Protein AF-0000000082578660 (afdb_homodimer)

Radius of gyration: 18.46 Å; Cα contacts (8 Å, |Δi|>4): 741; chains: 2; bounding box: 49×50×40 Å

pLDDT: mean 90.06, std 9.11, range [45.88, 98.0]

Secondary structure (DSSP, 8-state):
-EEEEEEEESSHHHHHHHHHHHHT-EEEE-TTSSTT-EEEE--STT--EEEEEETTEEEEPPSSS---EEEE----S--S-EEEEE-SS-HHHHHHHHHHHT--EEEEEETTTEEEEEEEETTTEEEEEE-HHHHHHHHHH--HHHHHHHHHHTT-----/-EEEEEEEESSHHHHHHHHHHHHT-EEEE-TTSSTT-EEEE--STT--EEEEEETTEEEEPPSTT---EEEE----S--S-EEEEE-SS-HHHHHHHHHHHT--EEEEEETTTEEEEEEEETTTEEEEEE-HHHHHHHHHH--HHHHHHHHHHTT-----

Solvent-accessible surface area (backbone atoms only — not comparable to full-atom values): 16232 Å² total; per-residue (Å²): 95,71,36,34,40,33,40,56,28,90,50,13,56,61,54,16,40,52,55,5,58,51,47,70,36,44,54,42,84,37,60,86,46,35,82,70,15,12,26,15,32,42,75,50,88,67,38,31,35,40,38,22,29,41,57,26,29,20,48,40,86,40,75,83,93,44,73,59,36,46,42,79,54,76,51,62,80,47,39,44,47,36,39,32,29,51,28,87,48,54,70,67,56,50,52,49,50,29,58,73,70,70,23,55,65,44,76,44,58,54,93,78,51,26,47,30,34,46,31,22,52,91,67,34,44,45,35,32,40,18,30,60,70,22,43,53,30,38,50,71,42,57,36,70,68,50,49,51,50,51,30,46,75,70,72,57,48,74,82,129,95,72,36,33,41,34,40,56,28,88,51,13,56,62,53,17,40,53,54,6,58,51,47,71,37,44,55,44,83,36,59,87,45,36,82,70,15,12,26,14,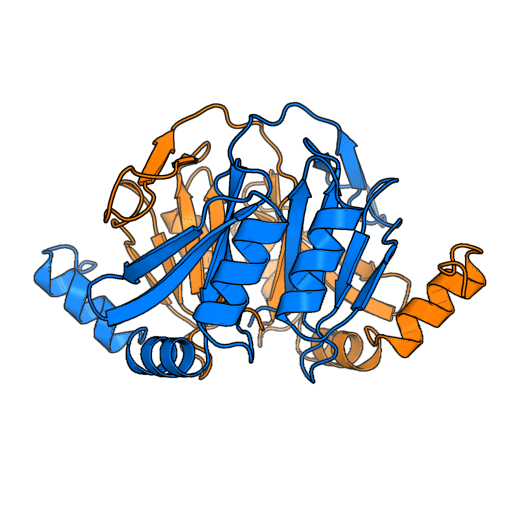32,42,75,50,89,69,36,31,34,40,37,23,28,40,57,24,29,21,46,39,87,43,74,81,93,45,72,59,35,46,43,80,55,79,53,55,78,47,38,44,46,36,39,32,30,53,28,86,47,54,70,67,56,52,52,49,51,28,59,75,70,70,24,56,67,45,76,45,57,53,91,78,52,26,45,32,34,47,31,22,52,90,69,34,44,45,36,32,42,19,30,60,71,24,44,53,30,38,51,72,42,57,36,68,68,51,49,50,51,51,30,46,74,70,73,58,49,74,82,129

Structure (mmCIF, N/CA/C/O backbone):
data_AF-0000000082578660-model_v1
#
loop_
_entity.id
_entity.type
_entity.pdbx_description
1 polymer 'VOC domain-containing protein'
#
loop_
_atom_site.group_PDB
_atom_site.id
_atom_site.type_symbol
_atom_site.label_atom_id
_atom_site.label_alt_id
_atom_site.label_comp_id
_atom_site.label_asym_id
_atom_site.label_entity_id
_atom_site.label_seq_id
_atom_site.pdbx_PDB_ins_code
_atom_site.Cartn_x
_atom_site.Cartn_y
_atom_site.Cartn_z
_atom_site.occupancy
_atom_site.B_iso_or_equiv
_atom_site.auth_seq_id
_atom_site.auth_comp_id
_atom_site.auth_asym_id
_atom_site.auth_atom_id
_atom_site.pdbx_PDB_model_num
ATOM 1 N N . MET A 1 1 ? -2.594 -4.676 9.555 1 94.25 1 MET A N 1
ATOM 2 C CA . MET A 1 1 ? -3.816 -4.551 8.773 1 94.25 1 MET A CA 1
ATOM 3 C C . MET A 1 1 ? -3.5 -4.48 7.281 1 94.25 1 MET A C 1
ATOM 5 O O . MET A 1 1 ? -4.402 -4.527 6.445 1 94.25 1 MET A O 1
ATOM 9 N N . LEU A 1 2 ? -2.254 -4.426 6.934 1 95.19 2 LEU A N 1
ATOM 10 C CA . LEU A 1 2 ? -1.793 -4.492 5.551 1 95.19 2 LEU A CA 1
ATOM 11 C C . LEU A 1 2 ? -0.964 -5.75 5.316 1 95.19 2 LEU A C 1
ATOM 13 O O . LEU A 1 2 ? -0.086 -6.082 6.117 1 95.19 2 LEU A O 1
ATOM 17 N N . PHE A 1 3 ? -1.229 -6.469 4.266 1 94.69 3 PHE A N 1
ATOM 18 C CA . PHE A 1 3 ? -0.447 -7.645 3.902 1 94.69 3 PHE A CA 1
ATOM 19 C C . PHE A 1 3 ? 0.451 -7.352 2.707 1 94.69 3 PHE A C 1
ATOM 21 O O . PHE A 1 3 ? 1.648 -7.645 2.738 1 94.69 3 PHE A O 1
ATOM 28 N N . HIS A 1 4 ? -0.122 -6.906 1.697 1 95.06 4 HIS A N 1
ATOM 29 C CA . HIS A 1 4 ? 0.708 -6.582 0.542 1 95.06 4 HIS A CA 1
ATOM 30 C C . HIS A 1 4 ? 0.124 -5.414 -0.248 1 95.06 4 HIS A C 1
ATOM 32 O O . HIS A 1 4 ? -1.008 -4.996 0.001 1 95.06 4 HIS A O 1
ATOM 38 N N . VAL A 1 5 ? 0.955 -4.848 -1.095 1 96.56 5 VAL A N 1
ATOM 39 C CA . VAL A 1 5 ? 0.614 -3.738 -1.981 1 96.56 5 VAL A CA 1
ATOM 40 C C . VAL A 1 5 ? 1.249 -3.959 -3.352 1 96.56 5 VAL A C 1
ATOM 42 O O . VAL A 1 5 ? 2.225 -4.703 -3.479 1 96.56 5 VAL A O 1
ATOM 45 N N . SER A 1 6 ? 0.606 -3.369 -4.348 1 94 6 SER A N 1
ATOM 46 C CA . SER A 1 6 ? 1.236 -3.406 -5.664 1 94 6 SER A CA 1
ATOM 47 C C . SER A 1 6 ? 1.552 -2 -6.164 1 94 6 SER A C 1
ATOM 49 O O . SER A 1 6 ? 0.856 -1.043 -5.82 1 94 6 SER A O 1
ATOM 51 N N . ILE A 1 7 ? 2.562 -1.869 -6.965 1 92.94 7 ILE A N 1
ATOM 52 C CA . ILE A 1 7 ? 2.971 -0.663 -7.68 1 92.94 7 ILE A CA 1
ATOM 53 C C . ILE A 1 7 ? 3.4 -1.023 -9.102 1 92.94 7 ILE A C 1
ATOM 55 O O . ILE A 1 7 ? 3.473 -2.203 -9.453 1 92.94 7 ILE A O 1
ATOM 59 N N . ASP A 1 8 ? 3.604 0.027 -9.922 1 91.56 8 ASP A N 1
ATOM 60 C CA . ASP A 1 8 ? 4.203 -0.209 -11.227 1 91.56 8 ASP A CA 1
ATOM 61 C C . ASP A 1 8 ? 5.574 0.452 -11.336 1 91.56 8 ASP A C 1
ATOM 63 O O . ASP A 1 8 ? 5.922 1.309 -10.516 1 91.56 8 ASP A O 1
ATOM 67 N N . ALA A 1 9 ? 6.355 0.006 -12.281 1 91.94 9 ALA A N 1
ATOM 68 C CA . ALA A 1 9 ? 7.715 0.493 -12.477 1 91.94 9 ALA A CA 1
ATOM 69 C C . ALA A 1 9 ? 8.164 0.294 -13.922 1 91.94 9 ALA A C 1
ATOM 71 O O . ALA A 1 9 ? 7.59 -0.521 -14.648 1 91.94 9 ALA A O 1
ATOM 72 N N . ASP A 1 10 ? 9.211 1.042 -14.336 1 91.81 10 ASP A N 1
ATOM 73 C CA . ASP A 1 10 ? 9.828 0.851 -15.641 1 91.81 10 ASP A CA 1
ATOM 74 C C . ASP A 1 10 ? 10.578 -0.476 -15.703 1 91.81 10 ASP A C 1
ATOM 76 O O . ASP A 1 10 ? 10.531 -1.177 -16.719 1 91.81 10 ASP A O 1
ATOM 80 N N . ASP A 1 11 ? 11.273 -0.865 -14.672 1 94.44 11 ASP A N 1
ATOM 81 C CA . ASP A 1 11 ? 11.992 -2.129 -14.539 1 94.44 11 ASP A CA 1
ATOM 82 C C . ASP A 1 11 ? 11.523 -2.9 -13.305 1 94.44 11 ASP A C 1
ATOM 84 O O . ASP A 1 11 ? 12.18 -2.863 -12.258 1 94.44 11 ASP A O 1
ATOM 88 N N . PRO A 1 12 ? 10.445 -3.662 -13.43 1 95 12 PRO A N 1
ATOM 89 C CA . PRO A 1 12 ? 9.836 -4.344 -12.281 1 95 12 PRO A CA 1
ATOM 90 C C . PRO A 1 12 ? 10.828 -5.246 -11.547 1 95 12 PRO A C 1
ATOM 92 O O . PRO A 1 12 ? 10.828 -5.285 -10.312 1 95 12 PRO A O 1
ATOM 95 N N . ARG A 1 13 ? 11.609 -5.961 -12.281 1 94.44 13 ARG A N 1
ATOM 96 C CA . ARG A 1 13 ? 12.586 -6.836 -11.641 1 94.44 13 ARG A CA 1
ATOM 97 C C . ARG A 1 13 ? 13.531 -6.039 -10.742 1 94.44 13 ARG A C 1
ATOM 99 O O . ARG A 1 13 ? 13.703 -6.363 -9.57 1 94.44 13 ARG A O 1
ATOM 106 N N . HIS A 1 14 ? 14.148 -5.047 -11.297 1 96.25 14 HIS A N 1
ATOM 107 C CA . HIS A 1 14 ? 15.125 -4.242 -10.57 1 96.25 14 HIS A CA 1
ATOM 108 C C . HIS A 1 14 ? 14.5 -3.6 -9.336 1 96.25 14 HIS A C 1
ATOM 110 O O . HIS A 1 14 ? 15.078 -3.625 -8.25 1 96.25 14 HIS A O 1
ATOM 116 N N . VAL A 1 15 ? 13.383 -3.027 -9.477 1 95.94 15 VAL A N 1
ATOM 117 C CA . VAL A 1 15 ? 12.695 -2.367 -8.375 1 95.94 15 VAL A CA 1
ATOM 118 C C . VAL A 1 15 ? 12.367 -3.389 -7.285 1 95.94 15 VAL A C 1
ATOM 120 O O . VAL A 1 15 ? 12.594 -3.133 -6.102 1 95.94 15 VAL A O 1
ATOM 123 N N . ALA A 1 16 ? 11.812 -4.57 -7.648 1 95.62 16 ALA A N 1
ATOM 124 C CA . ALA A 1 16 ? 11.531 -5.613 -6.668 1 95.62 16 ALA A CA 1
ATOM 125 C C . ALA A 1 16 ? 12.797 -6.031 -5.93 1 95.62 16 ALA A C 1
ATOM 127 O O . ALA A 1 16 ? 12.773 -6.266 -4.719 1 95.62 16 ALA A O 1
ATOM 128 N N . GLU A 1 17 ? 13.906 -6.164 -6.59 1 95.06 17 GLU A N 1
ATOM 129 C CA . GLU A 1 17 ? 15.18 -6.551 -5.984 1 95.06 17 GLU A CA 1
ATOM 130 C C . GLU A 1 17 ? 15.641 -5.512 -4.969 1 95.06 17 GLU A C 1
ATOM 132 O O . GLU A 1 17 ? 16.156 -5.863 -3.904 1 95.06 17 GLU A O 1
ATOM 137 N N . VAL A 1 18 ? 15.547 -4.242 -5.285 1 96 18 VAL A N 1
ATOM 138 C CA . VAL A 1 18 ? 15.961 -3.18 -4.371 1 96 18 VAL A CA 1
ATOM 139 C C . VAL A 1 18 ? 15.078 -3.205 -3.121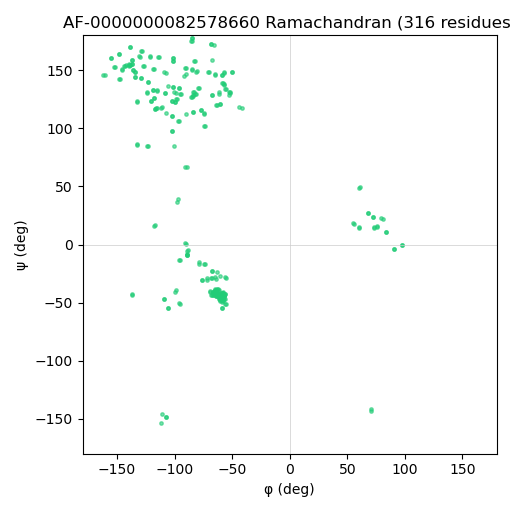 1 96 18 VAL A C 1
ATOM 141 O O . VAL A 1 18 ? 15.578 -3.088 -2 1 96 18 VAL A O 1
ATOM 144 N N . ILE A 1 19 ? 13.766 -3.354 -3.266 1 96.31 19 ILE A N 1
ATOM 145 C CA . ILE A 1 19 ? 12.859 -3.438 -2.121 1 96.31 19 ILE A CA 1
ATOM 146 C C . ILE A 1 19 ? 13.227 -4.652 -1.27 1 96.31 19 ILE A C 1
ATOM 148 O O . ILE A 1 19 ? 13.281 -4.562 -0.041 1 96.31 19 ILE A O 1
ATOM 152 N N . ALA A 1 20 ? 13.469 -5.773 -1.903 1 95.06 20 ALA A N 1
ATOM 153 C CA . ALA A 1 20 ? 13.891 -6.977 -1.185 1 95.06 20 ALA A CA 1
ATOM 154 C C . ALA A 1 20 ? 15.18 -6.73 -0.41 1 95.06 20 ALA A C 1
ATOM 156 O O . ALA A 1 20 ? 15.328 -7.191 0.724 1 95.06 20 ALA A O 1
ATOM 157 N N . GLU A 1 21 ? 16.078 -6.066 -1.02 1 94.94 21 GLU A N 1
ATOM 158 C CA . GLU A 1 21 ? 17.328 -5.73 -0.346 1 94.94 21 GLU A CA 1
ATOM 159 C C . GLU A 1 21 ? 17.078 -4.871 0.889 1 94.94 21 GLU A C 1
ATOM 161 O O . GLU A 1 21 ? 17.688 -5.082 1.937 1 94.94 21 GLU A O 1
ATOM 166 N N . LEU A 1 22 ? 16.25 -3.865 0.777 1 95.12 22 LEU A N 1
ATOM 167 C CA . LEU A 1 22 ? 15.898 -3.029 1.92 1 95.12 22 LEU A CA 1
ATOM 168 C C . LEU A 1 22 ? 15.336 -3.873 3.059 1 95.12 22 LEU A C 1
ATOM 170 O O . LEU A 1 22 ? 15.531 -3.547 4.234 1 95.12 22 LEU A O 1
ATOM 174 N N . TRP A 1 23 ? 14.711 -5.016 2.719 1 94.81 23 TRP A N 1
ATOM 175 C CA . TRP A 1 23 ? 14.023 -5.844 3.709 1 94.81 23 TRP A CA 1
ATOM 176 C C . TRP A 1 23 ? 14.93 -6.977 4.184 1 94.81 23 TRP A C 1
ATOM 178 O O . TRP A 1 23 ? 14.664 -7.598 5.219 1 94.81 23 TRP A O 1
ATOM 188 N N . GLY A 1 24 ? 16.031 -7.188 3.463 1 93.31 24 GLY A N 1
ATOM 189 C CA . GLY A 1 24 ? 16.75 -8.43 3.678 1 93.31 24 GLY A CA 1
ATOM 190 C C . GLY A 1 24 ? 15.992 -9.656 3.211 1 93.31 24 GLY A C 1
ATOM 191 O O . GLY A 1 24 ? 16.125 -10.734 3.793 1 93.31 24 GLY A O 1
ATOM 192 N N . GLY A 1 25 ? 15.109 -9.508 2.221 1 96.12 25 GLY A N 1
ATOM 193 C CA . GLY A 1 25 ? 14.266 -10.57 1.692 1 96.12 25 GLY A CA 1
ATOM 194 C C . GLY A 1 25 ? 14.688 -11.039 0.315 1 96.12 25 GLY A C 1
ATOM 195 O O . GLY A 1 25 ? 15.883 -11.117 0.023 1 96.12 25 GLY A O 1
ATOM 196 N N . VAL A 1 26 ? 13.641 -11.477 -0.482 1 95.25 26 VAL A N 1
ATOM 197 C CA . VAL A 1 26 ? 13.945 -12.016 -1.803 1 95.25 26 VAL A CA 1
ATOM 198 C C . VAL A 1 26 ? 12.992 -11.422 -2.838 1 95.25 26 VAL A C 1
ATOM 200 O O . VAL A 1 26 ? 11.875 -11.031 -2.504 1 95.25 26 VAL A O 1
ATOM 203 N N . ALA A 1 27 ? 13.523 -11.289 -4.023 1 96 27 ALA A N 1
ATOM 204 C CA . ALA A 1 27 ? 12.719 -10.914 -5.18 1 96 27 ALA A CA 1
ATOM 205 C C . ALA A 1 27 ? 12.547 -12.094 -6.133 1 96 27 ALA A C 1
ATOM 207 O O . ALA A 1 27 ? 13.523 -12.758 -6.488 1 96 27 ALA A O 1
ATOM 208 N N . LEU A 1 28 ? 11.211 -12.359 -6.535 1 94.62 28 LEU A N 1
ATOM 209 C CA . LEU A 1 28 ? 10.891 -13.492 -7.402 1 94.62 28 LEU A CA 1
ATOM 210 C C . LEU A 1 28 ? 9.883 -13.086 -8.477 1 94.62 28 LEU A C 1
ATOM 212 O O . LEU A 1 28 ? 9.102 -12.156 -8.273 1 94.62 28 LEU A O 1
ATOM 216 N N . PRO A 1 29 ? 9.898 -13.836 -9.609 1 93.81 29 PRO A N 1
ATOM 217 C CA . PRO A 1 29 ? 8.883 -13.547 -10.625 1 93.81 29 PRO A CA 1
ATOM 218 C C . PRO A 1 29 ? 7.457 -13.703 -10.109 1 93.81 29 PRO A C 1
ATOM 220 O O . PRO A 1 29 ? 7.195 -14.555 -9.258 1 93.81 29 PRO A O 1
ATOM 223 N N . PHE A 1 30 ? 6.586 -12.867 -10.625 1 94 30 PHE A N 1
ATOM 224 C CA . PHE A 1 30 ? 5.172 -12.883 -10.273 1 94 30 PHE A CA 1
ATOM 225 C C . PHE A 1 30 ? 4.305 -12.82 -11.523 1 94 30 PHE A C 1
ATOM 227 O O . PHE A 1 30 ? 3.711 -11.781 -11.828 1 94 30 PHE A O 1
ATOM 234 N N . PRO A 1 31 ? 3.986 -13.852 -12.164 1 87.25 31 PRO A N 1
ATOM 235 C CA . PRO A 1 31 ? 3.361 -13.836 -13.492 1 87.25 31 PRO A CA 1
ATOM 236 C C . PRO A 1 31 ? 1.837 -13.781 -13.422 1 87.25 31 PRO A C 1
ATOM 238 O O . PRO A 1 31 ? 1.181 -13.523 -14.438 1 87.25 31 PRO A O 1
ATOM 241 N N . PRO A 1 32 ? 1.122 -13.93 -12.281 1 83.88 32 PRO A N 1
ATOM 242 C CA . PRO A 1 32 ? -0.326 -14.148 -12.273 1 83.88 32 PRO A CA 1
ATOM 243 C C . PRO A 1 32 ? -1.107 -12.961 -12.828 1 83.88 32 PRO A C 1
ATOM 245 O O . PRO A 1 32 ? -2.207 -13.133 -13.359 1 83.88 32 PRO A O 1
ATOM 248 N N . VAL A 1 33 ? -0.618 -11.781 -12.734 1 86.19 33 VAL A N 1
ATOM 249 C CA . VAL A 1 33 ? -1.409 -10.594 -13.062 1 86.19 33 VAL A CA 1
ATOM 250 C C . VAL A 1 33 ? -1.124 -10.156 -14.492 1 86.19 33 VAL A C 1
ATOM 252 O O . VAL A 1 33 ? -2.049 -9.977 -15.289 1 86.19 33 VAL A O 1
ATOM 255 N N . ILE A 1 34 ? 0.107 -10.031 -14.844 1 88.06 34 ILE A N 1
ATOM 256 C CA . ILE A 1 34 ? 0.569 -9.633 -16.172 1 88.06 34 ILE A CA 1
ATOM 257 C C . ILE A 1 34 ? 2.035 -10.023 -16.344 1 88.06 34 ILE A C 1
ATOM 259 O O . ILE A 1 34 ? 2.816 -9.961 -15.391 1 88.06 34 ILE A O 1
ATOM 263 N N . ALA A 1 35 ? 2.383 -10.383 -17.547 1 87.19 35 ALA A N 1
ATOM 264 C CA . ALA A 1 35 ? 3.752 -10.789 -17.844 1 87.19 35 ALA A CA 1
ATOM 265 C C . ALA A 1 35 ? 4.742 -9.688 -17.484 1 87.19 35 ALA A C 1
ATOM 267 O O . ALA A 1 35 ? 4.484 -8.5 -17.734 1 87.19 35 ALA A O 1
ATOM 268 N N . GLY A 1 36 ? 5.902 -10.102 -16.859 1 91.44 36 GLY A N 1
ATOM 269 C CA . GLY A 1 36 ? 6.953 -9.148 -16.547 1 91.44 36 GLY A CA 1
ATOM 270 C C . GLY A 1 36 ? 6.895 -8.656 -15.109 1 91.44 36 GLY A C 1
ATOM 271 O O . GLY A 1 36 ? 7.781 -7.93 -14.664 1 91.44 36 GLY A O 1
ATOM 272 N N . SER A 1 37 ? 5.93 -9.133 -14.375 1 93.12 37 SER A N 1
ATOM 273 C CA . SER A 1 37 ? 5.77 -8.695 -12.992 1 93.12 37 SER A CA 1
ATOM 274 C C . SER A 1 37 ? 6.719 -9.445 -12.062 1 93.12 37 SER A C 1
ATOM 276 O O . SER A 1 37 ? 7.059 -10.602 -12.32 1 93.12 37 SER A O 1
ATOM 278 N N . TRP A 1 38 ? 7.133 -8.773 -11.031 1 94.12 38 TRP A N 1
ATOM 279 C CA . TRP A 1 38 ? 7.961 -9.336 -9.969 1 94.12 38 TRP A CA 1
ATOM 280 C C . TRP A 1 38 ? 7.371 -9.031 -8.594 1 94.12 38 TRP A C 1
ATOM 282 O O . TRP A 1 38 ? 6.5 -8.172 -8.469 1 94.12 38 TRP A O 1
ATOM 292 N N . MET A 1 39 ? 7.828 -9.812 -7.625 1 95.06 39 MET A N 1
ATOM 293 C CA . MET A 1 39 ? 7.359 -9.648 -6.254 1 95.06 39 MET A CA 1
ATOM 294 C C . MET A 1 39 ? 8.531 -9.633 -5.277 1 95.06 39 MET A C 1
ATOM 296 O O . MET A 1 39 ? 9.422 -10.484 -5.352 1 95.06 39 MET A O 1
ATOM 300 N N . ALA A 1 40 ? 8.648 -8.531 -4.477 1 96.56 40 ALA A N 1
ATOM 301 C CA . ALA A 1 40 ? 9.516 -8.531 -3.305 1 96.56 40 ALA A CA 1
ATOM 302 C C . ALA A 1 40 ? 8.828 -9.188 -2.111 1 96.56 40 ALA A C 1
ATOM 304 O O . ALA A 1 40 ? 7.699 -8.844 -1.77 1 96.56 40 ALA A O 1
ATOM 305 N N . MET A 1 41 ? 9.5 -10.148 -1.458 1 95.56 41 MET A N 1
ATOM 306 C CA . MET A 1 41 ? 9 -10.836 -0.267 1 95.56 41 MET A CA 1
ATOM 307 C C . MET A 1 41 ? 9.922 -10.578 0.926 1 95.56 41 MET A C 1
ATOM 309 O O . MET A 1 41 ? 11.117 -10.875 0.872 1 95.56 41 MET A O 1
ATOM 313 N N . ALA A 1 42 ? 9.336 -10.117 1.972 1 94.81 42 ALA A N 1
ATOM 314 C CA . ALA A 1 42 ? 10.125 -9.773 3.152 1 94.81 42 ALA A CA 1
ATOM 315 C C . ALA A 1 42 ? 10.555 -11.031 3.906 1 94.81 42 ALA A C 1
ATOM 317 O O . ALA A 1 42 ? 11.578 -11.023 4.594 1 94.81 42 ALA A O 1
ATOM 318 N N . GLY A 1 43 ? 9.734 -12.117 3.842 1 92.25 43 GLY A N 1
ATOM 319 C CA . GLY A 1 43 ? 10 -13.328 4.602 1 92.25 43 GLY A CA 1
ATOM 320 C C . GLY A 1 43 ? 9.672 -13.195 6.078 1 92.25 43 GLY A C 1
ATOM 321 O O . GLY A 1 43 ? 10.164 -13.961 6.902 1 92.25 43 GLY A O 1
ATOM 322 N N . ASP A 1 44 ? 8.93 -12.195 6.48 1 93.38 44 ASP A N 1
ATOM 323 C CA . ASP A 1 44 ? 8.555 -11.984 7.875 1 93.38 44 ASP A CA 1
ATOM 324 C C . ASP A 1 44 ? 7.316 -12.797 8.234 1 93.38 44 ASP A C 1
ATOM 326 O O . ASP A 1 44 ? 6.762 -13.5 7.391 1 93.38 44 ASP A O 1
ATOM 330 N N . ASP A 1 45 ? 6.891 -12.742 9.453 1 91.69 45 ASP A N 1
ATOM 331 C CA . ASP A 1 45 ? 5.777 -13.547 9.953 1 91.69 45 ASP A CA 1
ATOM 332 C C . ASP A 1 45 ? 4.461 -13.117 9.312 1 91.69 45 ASP A C 1
ATOM 334 O O . ASP A 1 45 ? 3.527 -13.914 9.203 1 91.69 45 ASP A O 1
ATOM 338 N N . ARG A 1 46 ? 4.402 -11.922 8.836 1 91.62 46 ARG A N 1
ATOM 339 C CA . ARG A 1 46 ? 3.174 -11.398 8.25 1 91.62 46 ARG A CA 1
ATOM 340 C C . ARG A 1 46 ? 3.107 -11.703 6.754 1 91.62 46 ARG A C 1
ATOM 342 O O . ARG A 1 46 ? 2.082 -11.469 6.113 1 91.62 46 ARG A O 1
ATOM 349 N N . ARG A 1 47 ? 4.125 -12.172 6.219 1 95.44 47 ARG A N 1
ATOM 350 C CA . ARG A 1 47 ? 4.23 -12.453 4.789 1 95.44 47 ARG A CA 1
ATOM 351 C C . ARG A 1 47 ? 4.039 -11.18 3.969 1 95.44 47 ARG A C 1
ATOM 353 O O . ARG A 1 47 ? 3.266 -11.172 3.008 1 95.44 47 ARG A O 1
ATOM 360 N N . THR A 1 48 ? 4.762 -10.133 4.359 1 95.88 48 THR A N 1
ATOM 361 C CA . THR A 1 48 ? 4.684 -8.859 3.662 1 95.88 48 THR A CA 1
ATOM 362 C C . THR A 1 48 ? 5.277 -8.969 2.262 1 95.88 48 THR A C 1
ATOM 364 O O . THR A 1 48 ? 6.379 -9.5 2.09 1 95.88 48 THR A O 1
ATOM 367 N N . THR A 1 49 ? 4.484 -8.508 1.236 1 96.06 49 THR A N 1
ATOM 368 C CA . THR A 1 49 ? 4.992 -8.508 -0.131 1 96.06 49 THR A CA 1
ATOM 369 C C . THR A 1 49 ? 4.641 -7.199 -0.836 1 96.06 49 THR A C 1
ATOM 371 O O . THR A 1 49 ? 3.719 -6.496 -0.426 1 96.06 49 THR A O 1
ATOM 374 N N . VAL A 1 50 ? 5.488 -6.816 -1.755 1 96.31 50 VAL A N 1
ATOM 375 C CA . VAL A 1 50 ? 5.184 -5.785 -2.742 1 96.31 50 VAL A CA 1
ATOM 376 C C . VAL A 1 50 ? 5.219 -6.391 -4.145 1 96.31 50 VAL A C 1
ATOM 378 O O . VAL A 1 50 ? 6.238 -6.938 -4.566 1 96.31 50 VAL A O 1
ATOM 381 N N . GLU A 1 51 ? 4.062 -6.367 -4.785 1 94.44 51 GLU A N 1
ATOM 382 C CA . GLU A 1 51 ? 3.996 -6.75 -6.191 1 94.44 51 GLU A CA 1
ATOM 383 C C . GLU A 1 51 ? 4.348 -5.578 -7.102 1 94.44 51 GLU A C 1
ATOM 385 O O . GLU A 1 51 ? 3.803 -4.484 -6.949 1 94.44 51 GLU A O 1
ATOM 390 N N . VAL A 1 52 ? 5.273 -5.781 -8.023 1 94.56 52 VAL A N 1
ATOM 391 C CA . VAL A 1 52 ? 5.715 -4.727 -8.938 1 94.56 52 VAL A CA 1
ATOM 392 C C . VAL A 1 52 ? 5.355 -5.105 -10.375 1 94.56 52 VAL A C 1
ATOM 394 O O . VAL A 1 52 ? 5.871 -6.09 -10.906 1 94.56 52 VAL A O 1
ATOM 397 N N . TYR A 1 53 ? 4.516 -4.277 -10.969 1 92.69 53 TYR A N 1
ATOM 398 C CA . TYR A 1 53 ? 4.039 -4.508 -12.328 1 92.69 53 TYR A CA 1
ATOM 399 C C . TYR A 1 53 ? 4.781 -3.621 -13.32 1 92.69 53 TYR A C 1
ATOM 401 O O . TYR A 1 53 ? 5.391 -2.619 -12.938 1 92.69 53 TYR A O 1
ATOM 409 N N . PRO A 1 54 ? 4.707 -4.062 -14.648 1 90.81 54 PRO A N 1
ATOM 410 C CA . PRO A 1 54 ? 5.227 -3.139 -15.664 1 90.81 54 PRO A CA 1
ATOM 411 C C . PRO A 1 54 ? 4.539 -1.776 -15.625 1 90.81 54 PRO A C 1
ATOM 413 O O . PRO A 1 54 ? 3.336 -1.695 -15.359 1 90.81 54 PRO A O 1
ATOM 416 N N . ARG A 1 55 ? 5.309 -0.7 -15.977 1 90 55 ARG A N 1
ATOM 417 C CA . ARG A 1 55 ? 4.801 0.668 -15.992 1 90 55 ARG A CA 1
ATOM 418 C C . ARG A 1 55 ? 3.514 0.768 -16.797 1 90 55 ARG A C 1
ATOM 420 O O . ARG A 1 55 ? 3.428 0.241 -17.906 1 90 55 ARG A O 1
ATOM 427 N N . GLY A 1 56 ? 2.504 1.415 -16.172 1 87.25 56 GLY A N 1
ATOM 428 C CA . GLY A 1 56 ? 1.257 1.67 -16.875 1 87.25 56 GLY A CA 1
ATOM 429 C C . GLY A 1 56 ? 0.236 0.562 -16.703 1 87.25 56 GLY A C 1
ATOM 430 O O . GLY A 1 56 ? -0.883 0.656 -17.219 1 87.25 56 GLY A O 1
ATOM 431 N N . THR A 1 57 ? 0.602 -0.498 -16.031 1 86.06 57 THR A N 1
ATOM 432 C CA . THR A 1 57 ? -0.353 -1.569 -15.766 1 86.06 57 THR A CA 1
ATOM 433 C C . THR A 1 57 ? -1.596 -1.027 -15.062 1 86.06 57 THR A C 1
ATOM 435 O O . THR A 1 57 ? -1.492 -0.201 -14.156 1 86.06 57 THR A O 1
ATOM 438 N N . GLU A 1 58 ? -2.697 -1.44 -15.539 1 84.25 58 GLU A N 1
ATOM 439 C CA . GLU A 1 58 ? -3.994 -1.199 -14.914 1 84.25 58 GLU A CA 1
ATOM 440 C C . GLU A 1 58 ? -4.672 -2.51 -14.531 1 84.25 58 GLU A C 1
ATOM 442 O O . GLU A 1 58 ? -4.668 -3.471 -15.305 1 84.25 58 GLU A O 1
ATOM 447 N N . LEU A 1 59 ? -5.176 -2.559 -13.328 1 84.75 59 LEU A N 1
ATOM 448 C CA . LEU A 1 59 ? -5.934 -3.73 -12.906 1 84.75 59 LEU A CA 1
ATOM 449 C C . LEU A 1 59 ? -7.387 -3.635 -13.359 1 84.75 59 LEU A C 1
ATOM 451 O O . LEU A 1 59 ? -8.016 -2.582 -13.234 1 84.75 59 LEU A O 1
ATOM 455 N N . VAL A 1 60 ? -7.859 -4.699 -13.945 1 81 60 VAL A N 1
ATOM 456 C CA . VAL A 1 60 ? -9.211 -4.758 -14.484 1 81 60 VAL A CA 1
ATOM 457 C C . VAL A 1 60 ? -9.969 -5.93 -13.867 1 81 60 VAL A C 1
ATOM 459 O O . VAL A 1 60 ? -9.43 -7.031 -13.75 1 81 60 VAL A O 1
ATOM 462 N N . GLU A 1 61 ? -11.195 -5.582 -13.398 1 82.44 61 GLU A N 1
ATOM 463 C CA . GLU A 1 61 ? -12.062 -6.645 -12.898 1 82.44 61 GLU A CA 1
ATOM 464 C C . GLU A 1 61 ? -12.391 -7.652 -13.992 1 82.44 61 GLU A C 1
ATOM 466 O O . GLU A 1 61 ? -12.711 -7.27 -15.117 1 82.44 61 GLU A O 1
ATOM 471 N N . ALA A 1 62 ? -12.211 -8.961 -13.641 1 77.69 62 ALA A N 1
ATOM 472 C CA . ALA A 1 62 ? -12.594 -10.016 -14.578 1 77.69 62 ALA A CA 1
ATOM 473 C C . ALA A 1 62 ? -14.031 -10.461 -14.336 1 77.69 62 ALA A C 1
ATOM 475 O O . ALA A 1 62 ? -14.492 -10.5 -13.188 1 77.69 62 ALA A O 1
ATOM 476 N N . GLU A 1 63 ? -14.688 -10.797 -15.398 1 75.75 63 GLU A N 1
ATOM 477 C CA . GLU A 1 63 ? -16.047 -11.312 -15.273 1 75.75 63 GLU A CA 1
ATOM 478 C C . GLU A 1 63 ? -16.062 -12.703 -14.648 1 75.75 63 GLU A C 1
ATOM 480 O O . GLU A 1 63 ? -15.086 -13.445 -14.766 1 75.75 63 GLU A O 1
ATOM 485 N N . GLY A 1 64 ? -17.156 -13.008 -13.898 1 78.62 64 GLY A N 1
ATOM 486 C CA . GLY A 1 64 ? -17.328 -14.344 -13.352 1 78.62 64 GLY A CA 1
ATOM 487 C C . GLY A 1 64 ? -16.359 -14.664 -12.227 1 78.62 64 GLY A C 1
ATOM 488 O O . GLY A 1 64 ? -16.078 -13.812 -11.391 1 78.62 64 GLY A O 1
ATOM 489 N N . ASP A 1 65 ? -15.922 -15.969 -12.234 1 79.69 65 ASP A N 1
ATOM 490 C CA . ASP A 1 65 ? -15.094 -16.484 -11.156 1 79.69 65 ASP A CA 1
ATOM 491 C C . ASP A 1 65 ? -13.617 -16.453 -11.531 1 79.69 65 ASP A C 1
ATOM 493 O O . ASP A 1 65 ? -12.906 -17.438 -11.344 1 79.69 65 ASP A O 1
ATOM 497 N N . ALA A 1 66 ? -13.273 -15.391 -12.188 1 76.12 66 ALA A N 1
ATOM 498 C CA . ALA A 1 66 ? -11.867 -15.234 -12.562 1 76.12 66 ALA A CA 1
ATOM 499 C C . ALA A 1 66 ? -11.195 -14.133 -11.75 1 76.12 66 ALA A C 1
ATOM 501 O O . ALA A 1 66 ? -11.844 -13.18 -11.336 1 76.12 66 ALA A O 1
ATOM 502 N N . ASP A 1 67 ? -9.875 -14.32 -11.492 1 77.81 67 ASP A N 1
ATOM 503 C CA . ASP A 1 67 ? -9.086 -13.297 -10.82 1 77.81 67 ASP A CA 1
ATOM 504 C C . ASP A 1 67 ? -8.977 -12.031 -11.672 1 77.81 67 ASP A C 1
ATOM 506 O O . ASP A 1 67 ? -8.984 -12.109 -12.906 1 77.81 67 ASP A O 1
ATOM 510 N N . ALA A 1 68 ? -8.922 -10.805 -11.008 1 78.69 68 ALA A N 1
ATOM 511 C CA . ALA A 1 68 ? -8.594 -9.57 -11.719 1 78.69 68 ALA A CA 1
ATOM 512 C C . ALA A 1 68 ? -7.324 -9.734 -12.547 1 78.69 68 ALA A C 1
ATOM 514 O O . ALA A 1 68 ? -6.441 -10.516 -12.188 1 78.69 68 ALA A O 1
ATOM 515 N N . MET A 1 69 ? -7.25 -9.008 -13.688 1 76.31 69 MET A N 1
ATOM 516 C CA . MET A 1 69 ? -6.098 -9.086 -14.586 1 76.31 69 MET A CA 1
ATOM 517 C C . MET A 1 69 ? -5.453 -7.711 -14.758 1 76.31 69 MET A C 1
ATOM 519 O O . MET A 1 69 ? -6.07 -6.691 -14.453 1 76.31 69 MET A O 1
ATOM 523 N N . GLY A 1 70 ? -4.152 -7.777 -15.242 1 77.06 70 GLY A N 1
ATOM 524 C CA . GLY A 1 70 ? -3.445 -6.559 -15.602 1 77.06 70 GLY A CA 1
ATOM 525 C C . GLY A 1 70 ? -3.422 -6.309 -17.094 1 77.06 70 GLY A C 1
ATOM 526 O O . GLY A 1 70 ? -3.266 -7.238 -17.891 1 77.06 70 GLY A O 1
ATOM 527 N N . VAL A 1 71 ? -3.674 -5.062 -17.469 1 79.81 71 VAL A N 1
ATOM 528 C CA . VAL A 1 71 ? -3.518 -4.617 -18.859 1 79.81 71 VAL A CA 1
ATOM 529 C C . VAL A 1 71 ? -2.674 -3.346 -18.891 1 79.81 71 VAL A C 1
ATOM 531 O O . VAL A 1 71 ? -2.738 -2.521 -17.984 1 79.81 71 VAL A O 1
ATOM 534 N N . ILE A 1 72 ? -1.824 -3.215 -19.938 1 76.56 72 ILE A N 1
ATOM 535 C CA . ILE A 1 72 ? -1.059 -1.979 -20.062 1 76.56 72 ILE A CA 1
ATOM 536 C C . ILE A 1 72 ? -1.971 -0.854 -20.547 1 76.56 72 ILE A C 1
ATOM 538 O O . ILE A 1 72 ? -2.562 -0.945 -21.625 1 76.56 72 ILE A O 1
ATOM 542 N N . GLY A 1 73 ? -2.135 0.049 -19.656 1 74.25 73 GLY A N 1
ATOM 543 C CA . GLY A 1 73 ? -2.93 1.212 -20.016 1 74.25 73 GLY A CA 1
ATOM 544 C C . GLY A 1 73 ? -2.115 2.488 -20.109 1 74.25 73 GLY A C 1
ATOM 545 O O . GLY A 1 73 ? -0.949 2.461 -20.516 1 74.25 73 GLY A O 1
ATOM 546 N N . GLY A 1 74 ? -2.727 3.697 -19.891 1 62.28 74 GLY A N 1
ATOM 547 C CA . GLY A 1 74 ? -2.084 5 -19.953 1 62.28 74 GLY A CA 1
ATOM 548 C C . GLY A 1 74 ? -1.732 5.555 -18.578 1 62.28 74 GLY A C 1
ATOM 549 O O . GLY A 1 74 ? -2.582 5.602 -17.688 1 62.28 74 GLY A O 1
ATOM 550 N N . ASN A 1 75 ? -0.59 5.141 -18.094 1 61.28 75 ASN A N 1
ATOM 551 C CA . ASN A 1 75 ? -0.32 5.793 -16.828 1 61.28 75 ASN A CA 1
ATOM 552 C C . ASN A 1 75 ? 0.753 6.867 -16.969 1 61.28 75 ASN A C 1
ATOM 554 O O . ASN A 1 75 ? 1.685 6.727 -17.75 1 61.28 75 ASN A O 1
ATOM 558 N N . GLY A 1 76 ? 0.422 7.938 -16.328 1 65.38 76 GLY A N 1
ATOM 559 C CA . GLY A 1 76 ? 1.321 9.078 -16.297 1 65.38 76 GLY A CA 1
ATOM 560 C C . GLY A 1 76 ? 2.615 8.797 -15.555 1 65.38 76 GLY A C 1
ATOM 561 O O . GLY A 1 76 ? 2.805 7.699 -15.023 1 65.38 76 GLY A O 1
ATOM 562 N N . ALA A 1 77 ? 3.541 9.562 -15.555 1 67.25 77 ALA A N 1
ATOM 563 C CA . ALA A 1 77 ? 4.879 9.5 -14.969 1 67.25 77 ALA A CA 1
ATOM 564 C C . ALA A 1 77 ? 4.809 9.438 -13.445 1 67.25 77 ALA A C 1
ATOM 566 O O . ALA A 1 77 ? 5.734 8.945 -12.797 1 67.25 77 ALA A O 1
ATOM 567 N N . ARG A 1 78 ? 3.727 9.906 -12.883 1 75.88 78 ARG A N 1
ATOM 568 C CA . ARG A 1 78 ? 3.605 9.984 -11.43 1 75.88 78 ARG A CA 1
ATOM 569 C C . ARG A 1 78 ? 2.314 9.32 -10.953 1 75.88 78 ARG A C 1
ATOM 571 O O . ARG A 1 78 ? 1.467 8.945 -11.766 1 75.88 78 ARG A O 1
ATOM 578 N N . SER A 1 79 ? 2.277 9.094 -9.633 1 82.69 79 SER A N 1
ATOM 579 C CA . SER A 1 79 ? 1.188 8.312 -9.055 1 82.69 79 SER A CA 1
ATOM 580 C C . SER A 1 79 ? 0.773 8.875 -7.695 1 82.69 79 SER A C 1
ATOM 582 O O . SER A 1 79 ? 1.574 9.516 -7.012 1 82.69 79 SER A O 1
ATOM 584 N N . ALA A 1 80 ? -0.481 8.586 -7.398 1 80.5 80 ALA A N 1
ATOM 585 C CA . ALA A 1 80 ? -0.973 8.898 -6.059 1 80.5 80 ALA A CA 1
ATOM 586 C C . ALA A 1 80 ? -0.408 7.926 -5.027 1 80.5 80 ALA A C 1
ATOM 588 O O . ALA A 1 80 ? -0.486 8.18 -3.82 1 80.5 80 ALA A O 1
ATOM 589 N N . THR A 1 81 ? 0.107 6.828 -5.402 1 89.75 81 THR A N 1
ATOM 590 C CA . THR A 1 81 ? 0.47 5.738 -4.508 1 89.75 81 THR A CA 1
ATOM 591 C C . THR A 1 81 ? 1.864 5.953 -3.926 1 89.75 81 THR A C 1
ATOM 593 O O . THR A 1 81 ? 2.801 6.289 -4.656 1 89.75 81 THR A O 1
ATOM 596 N N . HIS A 1 82 ? 1.993 5.906 -2.674 1 90.19 82 HIS A N 1
ATOM 597 C CA . HIS A 1 82 ? 3.271 5.695 -2.004 1 90.19 82 HIS A CA 1
ATOM 598 C C . HIS A 1 82 ? 3.131 4.715 -0.845 1 90.19 82 HIS A C 1
ATOM 600 O O . HIS A 1 82 ? 2.016 4.43 -0.4 1 90.19 82 HIS A O 1
ATOM 606 N N . LEU A 1 83 ? 4.262 4.105 -0.442 1 95.38 83 LEU A N 1
ATOM 607 C CA . LEU A 1 83 ? 4.312 3.164 0.671 1 95.38 83 LEU A CA 1
ATOM 608 C C . LEU A 1 83 ? 5.312 3.625 1.727 1 95.38 83 LEU A C 1
ATOM 610 O O . LEU A 1 83 ? 6.367 4.168 1.394 1 95.38 83 LEU A O 1
ATOM 614 N N . ALA A 1 84 ? 4.91 3.436 2.93 1 96.12 84 ALA A N 1
ATOM 615 C CA . ALA A 1 84 ? 5.867 3.49 4.031 1 96.12 84 ALA A CA 1
ATOM 616 C C . ALA A 1 84 ? 6.285 2.088 4.465 1 96.12 84 ALA A C 1
ATOM 618 O O . ALA A 1 84 ? 5.441 1.269 4.836 1 96.12 84 ALA A O 1
ATOM 619 N N . ILE A 1 85 ? 7.586 1.827 4.418 1 96.12 85 ILE A N 1
ATOM 620 C CA . ILE A 1 85 ? 8.055 0.479 4.723 1 96.12 85 ILE A CA 1
ATOM 621 C C . ILE A 1 85 ? 9.133 0.537 5.801 1 96.12 85 ILE A C 1
ATOM 623 O O . ILE A 1 85 ? 9.836 1.54 5.93 1 96.12 85 ILE A O 1
ATOM 627 N N . ALA A 1 86 ? 9.242 -0.549 6.535 1 96.25 86 ALA A N 1
ATOM 628 C CA . ALA A 1 86 ? 10.305 -0.725 7.523 1 96.25 86 ALA A CA 1
ATOM 629 C C . ALA A 1 86 ? 11.578 -1.264 6.871 1 96.25 86 ALA A C 1
ATOM 631 O O . ALA A 1 86 ? 11.516 -1.925 5.832 1 96.25 86 ALA A O 1
ATOM 632 N N . THR A 1 87 ? 12.719 -0.943 7.406 1 96.12 87 THR A N 1
ATOM 633 C CA . THR A 1 87 ? 13.984 -1.606 7.117 1 96.12 87 THR A CA 1
ATOM 634 C C . THR A 1 87 ? 14.805 -1.797 8.391 1 96.12 87 THR A C 1
ATOM 636 O O . THR A 1 87 ? 14.617 -1.066 9.367 1 96.12 87 THR A O 1
ATOM 639 N N . ASP A 1 88 ? 15.68 -2.826 8.359 1 96 88 ASP A N 1
ATOM 640 C CA . ASP A 1 88 ? 16.625 -3.008 9.469 1 96 88 ASP A CA 1
ATOM 641 C C . ASP A 1 88 ? 17.922 -2.258 9.211 1 96 88 ASP A C 1
ATOM 643 O O . ASP A 1 88 ? 18.812 -2.252 10.062 1 96 88 ASP A O 1
ATOM 647 N N . LYS A 1 89 ? 17.984 -1.592 8.094 1 95.88 89 LYS A N 1
ATOM 648 C CA . LYS A 1 89 ? 19.172 -0.848 7.715 1 95.88 89 LYS A CA 1
ATOM 649 C C . LYS A 1 89 ? 19.203 0.524 8.383 1 95.88 89 LYS A C 1
ATOM 651 O O . LYS A 1 89 ? 18.172 1.036 8.805 1 95.88 89 LYS A O 1
ATOM 656 N N . GLY A 1 90 ? 20.5 1.096 8.484 1 96.12 90 GLY A N 1
ATOM 657 C CA . GLY A 1 90 ? 20.641 2.469 8.938 1 96.12 90 GLY A CA 1
ATOM 658 C C . GLY A 1 90 ? 20.484 3.486 7.824 1 96.12 90 GLY A C 1
ATOM 659 O O . GLY A 1 90 ? 20.391 3.121 6.652 1 96.12 90 GLY A O 1
ATOM 660 N N . VAL A 1 91 ? 20.516 4.742 8.242 1 97.44 91 VAL A N 1
ATOM 661 C CA . VAL A 1 91 ? 20.328 5.852 7.312 1 97.44 91 VAL A CA 1
ATOM 662 C C . VAL A 1 91 ? 21.406 5.805 6.23 1 97.44 91 VAL A C 1
ATOM 664 O O . VAL A 1 91 ? 21.109 5.887 5.039 1 97.44 91 VAL A O 1
ATOM 667 N N . GLU A 1 92 ? 22.609 5.621 6.59 1 97.44 92 GLU A N 1
ATOM 668 C CA . GLU A 1 92 ? 23.719 5.656 5.641 1 97.44 92 GLU A CA 1
ATOM 669 C C . GLU A 1 92 ? 23.609 4.523 4.629 1 97.44 92 GLU A C 1
ATOM 671 O O . GLU A 1 92 ? 23.938 4.699 3.455 1 97.44 92 GLU A O 1
ATOM 676 N N . GL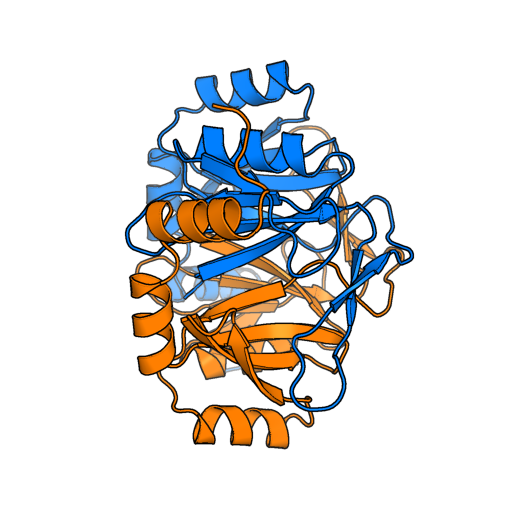U A 1 93 ? 23.203 3.398 5.094 1 96.62 93 GLU A N 1
ATOM 677 C CA . GLU A 1 93 ? 23.047 2.258 4.199 1 96.62 93 GLU A CA 1
ATOM 678 C C . GLU A 1 93 ? 21.953 2.52 3.16 1 96.62 93 GLU A C 1
ATOM 680 O O . GLU A 1 93 ? 22.109 2.166 1.989 1 96.62 93 GLU A O 1
ATOM 685 N N . VAL A 1 94 ? 20.875 3.1 3.621 1 97.06 94 VAL A N 1
ATOM 686 C CA . VAL A 1 94 ? 19.781 3.396 2.699 1 97.06 94 VAL A CA 1
ATOM 687 C C . VAL A 1 94 ? 20.219 4.465 1.703 1 97.06 94 VAL A C 1
ATOM 689 O O . VAL A 1 94 ? 19.938 4.367 0.508 1 97.06 94 VAL A O 1
ATOM 692 N N . LEU A 1 95 ? 20.938 5.473 2.16 1 96.31 95 LEU A N 1
ATOM 693 C CA . LEU A 1 95 ? 21.438 6.516 1.277 1 96.31 95 LEU A CA 1
ATOM 694 C C . LEU A 1 95 ? 22.422 5.938 0.257 1 96.31 95 LEU A C 1
ATOM 696 O O . LEU A 1 95 ? 22.391 6.32 -0.914 1 96.31 95 LEU A O 1
ATOM 700 N N . ALA A 1 96 ? 23.203 5.035 0.667 1 96.5 96 ALA A N 1
ATOM 701 C CA . ALA A 1 96 ? 24.156 4.398 -0.238 1 96.5 96 ALA A CA 1
ATOM 702 C C . ALA A 1 96 ? 23.438 3.574 -1.301 1 96.5 96 ALA A C 1
ATOM 704 O O . ALA A 1 96 ? 23.844 3.559 -2.465 1 96.5 96 ALA A O 1
ATOM 705 N N . LEU A 1 97 ? 22.5 2.902 -0.811 1 95.69 97 LEU A N 1
ATOM 706 C CA . LEU A 1 97 ? 21.688 2.129 -1.749 1 95.69 97 LEU A CA 1
ATOM 707 C C . LEU A 1 97 ? 21.047 3.039 -2.793 1 95.69 97 LEU A C 1
ATOM 709 O O . LEU A 1 97 ? 21.078 2.732 -3.988 1 95.69 97 LEU A O 1
ATOM 713 N N . ALA A 1 98 ? 20.469 4.121 -2.365 1 95.25 98 ALA A N 1
ATOM 714 C CA . ALA A 1 98 ? 19.844 5.074 -3.281 1 95.25 98 ALA A CA 1
ATOM 715 C C . ALA A 1 98 ? 20.859 5.625 -4.273 1 95.25 98 ALA A C 1
ATOM 717 O O . ALA A 1 98 ? 20.562 5.754 -5.469 1 95.25 98 ALA A O 1
ATOM 718 N N . LYS A 1 99 ? 21.984 5.98 -3.822 1 95.19 99 LYS A N 1
ATOM 719 C CA . LYS A 1 99 ? 23.062 6.473 -4.68 1 95.19 99 LYS A CA 1
ATOM 720 C C . LYS A 1 99 ? 23.453 5.434 -5.723 1 95.19 99 LYS A C 1
ATOM 722 O O . LYS A 1 99 ? 23.609 5.758 -6.902 1 95.19 99 LYS A O 1
ATOM 727 N N . ARG A 1 100 ? 23.594 4.207 -5.309 1 96.5 100 ARG A N 1
ATOM 728 C CA . ARG A 1 100 ? 23.922 3.109 -6.211 1 96.5 100 ARG A CA 1
ATOM 729 C C . ARG A 1 100 ? 22.891 2.996 -7.332 1 96.5 100 ARG A C 1
ATOM 731 O O . ARG A 1 100 ? 23.25 2.754 -8.484 1 96.5 100 ARG A O 1
ATOM 738 N N . GLU A 1 101 ? 21.672 3.1 -6.922 1 96.25 101 GLU A N 1
ATOM 739 C CA . GLU A 1 101 ? 20.594 2.943 -7.879 1 96.25 101 GLU A CA 1
ATOM 740 C C . GLU A 1 101 ? 20.391 4.211 -8.703 1 96.25 101 GLU A C 1
ATOM 742 O O . GLU A 1 101 ? 19.703 4.191 -9.727 1 96.25 101 GLU A O 1
ATOM 747 N N . GLY A 1 102 ? 20.953 5.367 -8.281 1 94.38 102 GLY A N 1
ATOM 748 C CA . GLY A 1 102 ? 20.703 6.648 -8.922 1 94.38 102 GLY A CA 1
ATOM 749 C C . GLY A 1 102 ? 19.312 7.195 -8.656 1 94.38 102 GLY A C 1
ATOM 750 O O . GLY A 1 102 ? 18.734 7.871 -9.508 1 94.38 102 GLY A O 1
ATOM 751 N N . TRP A 1 103 ? 18.766 6.762 -7.617 1 94.38 103 TRP A N 1
ATOM 752 C CA . TRP A 1 103 ? 17.422 7.223 -7.258 1 94.38 103 TRP A CA 1
ATOM 753 C C . TRP A 1 103 ? 17.5 8.367 -6.25 1 94.38 103 TRP A C 1
ATOM 755 O O . TRP A 1 103 ? 18.25 8.305 -5.281 1 94.38 103 TRP A O 1
ATOM 765 N N . PRO A 1 104 ? 16.703 9.5 -6.418 1 92.62 104 PRO A N 1
ATOM 766 C CA . PRO A 1 104 ? 16.641 10.57 -5.418 1 92.62 104 PRO A CA 1
ATOM 767 C C . PRO A 1 104 ? 16.188 10.07 -4.047 1 92.62 104 PRO A C 1
ATOM 769 O O . PRO A 1 104 ? 15.312 9.203 -3.961 1 92.62 104 PRO A O 1
ATOM 772 N N . VAL A 1 105 ? 16.891 10.617 -2.98 1 94.5 105 VAL A N 1
ATOM 773 C CA . VAL A 1 105 ? 16.516 10.297 -1.607 1 94.5 105 VAL A CA 1
ATOM 774 C C . VAL A 1 105 ? 16.812 11.484 -0.697 1 94.5 105 VAL A C 1
ATOM 776 O O . VAL A 1 105 ? 17.797 12.195 -0.896 1 94.5 105 VAL A O 1
ATOM 779 N N . LYS A 1 106 ? 15.93 11.695 0.256 1 93.44 106 LYS A N 1
ATOM 780 C CA . LYS A 1 106 ? 16.203 12.695 1.277 1 93.44 106 LYS A CA 1
ATOM 781 C C . LYS A 1 106 ? 15.5 12.359 2.588 1 93.44 106 LYS A C 1
ATOM 783 O O . LYS A 1 106 ? 14.453 11.711 2.584 1 93.44 106 LYS A O 1
ATOM 788 N N . TYR A 1 107 ? 16.078 12.812 3.645 1 94.69 107 TYR A N 1
ATOM 789 C CA . TYR A 1 107 ? 15.469 12.695 4.965 1 94.69 107 TYR A CA 1
ATOM 790 C C . TYR A 1 107 ? 14.391 13.758 5.168 1 94.69 107 TYR A C 1
ATOM 792 O O . TYR A 1 107 ? 14.578 14.914 4.789 1 94.69 107 TYR A O 1
ATOM 800 N N . ARG A 1 108 ? 13.281 13.336 5.684 1 93.31 108 ARG A N 1
ATOM 801 C CA . ARG A 1 108 ? 12.211 14.242 6.082 1 93.31 108 ARG A CA 1
ATOM 802 C C . ARG A 1 108 ? 11.664 13.875 7.457 1 93.31 108 ARG A C 1
ATOM 804 O O . ARG A 1 108 ? 11.555 12.695 7.793 1 93.31 108 ARG A O 1
ATOM 811 N N . LYS A 1 109 ? 11.312 14.867 8.203 1 92.56 109 LYS A N 1
ATOM 812 C CA . LYS A 1 109 ? 10.547 14.703 9.43 1 92.56 109 LYS A CA 1
ATOM 813 C C . LYS A 1 109 ? 9.078 15.062 9.219 1 92.56 109 LYS A C 1
ATOM 815 O O . LYS A 1 109 ? 8.742 16.234 9.062 1 92.56 109 LYS A O 1
ATOM 820 N N . ARG A 1 110 ? 8.25 14.117 9.258 1 91.81 110 ARG A N 1
ATOM 821 C CA . ARG A 1 110 ? 6.832 14.352 9.008 1 91.81 110 ARG A CA 1
ATOM 822 C C . ARG A 1 110 ? 6.16 14.984 10.219 1 91.81 110 ARG A C 1
ATOM 824 O O . ARG A 1 110 ? 6.094 14.375 11.289 1 91.81 110 ARG A O 1
ATOM 831 N N . GLY A 1 111 ? 5.68 16.25 10.016 1 84.19 111 GLY A N 1
ATOM 832 C CA . GLY A 1 111 ? 4.98 16.953 11.078 1 84.19 111 GLY A CA 1
ATOM 833 C C . GLY A 1 111 ? 5.828 17.156 12.32 1 84.19 111 GLY A C 1
ATOM 834 O O . GLY A 1 111 ? 5.297 17.391 13.406 1 84.19 111 GLY A O 1
ATOM 835 N N . GLY A 1 112 ? 7.094 16.953 12.148 1 90.19 112 GLY A N 1
ATOM 836 C CA . GLY A 1 112 ? 7.969 17.016 13.305 1 90.19 112 GLY A CA 1
ATOM 837 C C . GLY A 1 112 ? 7.836 15.812 14.219 1 90.19 112 GLY A C 1
ATOM 838 O O . GLY A 1 112 ? 8.352 15.812 15.344 1 90.19 112 GLY A O 1
ATOM 839 N N . VAL A 1 113 ? 7.223 14.734 13.789 1 91.44 113 VAL A N 1
ATOM 840 C CA . VAL A 1 113 ? 6.812 13.641 14.656 1 91.44 113 VAL A CA 1
ATOM 841 C C . VAL A 1 113 ? 7.684 12.414 14.391 1 91.44 113 VAL A C 1
ATOM 843 O O . VAL A 1 113 ? 8.234 11.82 15.32 1 91.44 113 VAL A O 1
ATOM 846 N N . PHE A 1 114 ? 7.879 12.078 13.188 1 95.31 114 PHE A N 1
ATOM 847 C CA . PHE A 1 114 ? 8.703 10.914 12.875 1 95.31 114 PHE A CA 1
ATOM 848 C C . PHE A 1 114 ? 9.477 11.133 11.578 1 95.31 114 PHE A C 1
ATOM 850 O O . PHE A 1 114 ? 9 11.82 10.672 1 95.31 114 PHE A O 1
ATOM 857 N N . GLY A 1 115 ? 10.625 10.492 11.508 1 95.31 115 GLY A N 1
ATOM 858 C CA . GLY A 1 115 ? 11.492 10.594 10.336 1 95.31 115 GLY A CA 1
ATOM 859 C C . GLY A 1 115 ? 11.211 9.523 9.297 1 95.31 115 GLY A C 1
ATOM 860 O O . GLY A 1 115 ? 10.719 8.438 9.625 1 95.31 115 GLY A O 1
ATOM 861 N N . VAL A 1 116 ? 11.5 9.891 8.031 1 96.12 116 VAL A N 1
ATOM 862 C CA . VAL A 1 116 ? 11.492 8.953 6.91 1 96.12 116 VAL A CA 1
ATOM 863 C C . VAL A 1 116 ? 12.617 9.297 5.941 1 96.12 116 VAL A C 1
ATOM 865 O O . VAL A 1 116 ? 13.102 10.43 5.918 1 96.12 116 VAL A O 1
ATOM 868 N N . LEU A 1 117 ? 13.07 8.312 5.238 1 95.06 117 LEU A N 1
ATOM 869 C CA . LEU A 1 117 ? 13.828 8.547 4.012 1 95.06 117 LEU A CA 1
ATOM 870 C C . LEU A 1 117 ? 12.922 8.461 2.789 1 95.06 117 LEU A C 1
ATOM 872 O O . LEU A 1 117 ? 12.445 7.379 2.439 1 95.06 117 LEU A O 1
ATOM 876 N N . GLU A 1 118 ? 12.664 9.664 2.254 1 95.19 118 GLU A N 1
ATOM 877 C CA . GLU A 1 118 ? 11.859 9.742 1.042 1 95.19 118 GLU A CA 1
ATOM 878 C C . GLU A 1 118 ? 12.648 9.289 -0.18 1 95.19 118 GLU A C 1
ATOM 880 O O . GLU A 1 118 ? 13.43 10.055 -0.747 1 95.19 118 GLU A O 1
ATOM 885 N N . LEU A 1 119 ? 12.391 8.039 -0.624 1 93.75 119 LEU A N 1
ATOM 886 C CA . LEU A 1 119 ? 13.062 7.418 -1.757 1 93.75 119 LEU A CA 1
ATOM 887 C C . LEU A 1 119 ? 12.18 7.438 -2.996 1 93.75 119 LEU A C 1
ATOM 889 O O . LEU A 1 119 ? 11.047 6.949 -2.963 1 93.75 119 LEU A O 1
ATOM 893 N N . TRP A 1 120 ? 12.719 8.023 -4.062 1 92.25 120 TRP A N 1
ATOM 894 C CA . TRP A 1 120 ? 11.969 8.094 -5.309 1 92.25 120 TRP A CA 1
ATOM 895 C C . TRP A 1 120 ? 12.461 7.047 -6.305 1 92.25 120 TRP A C 1
ATOM 897 O O . TRP A 1 120 ? 13.406 7.297 -7.055 1 92.25 120 TRP A O 1
ATOM 907 N N . VAL A 1 121 ? 11.727 5.914 -6.344 1 91.06 121 VAL A N 1
ATOM 908 C CA . VAL A 1 121 ? 12.055 4.77 -7.18 1 91.06 121 VAL A CA 1
ATOM 909 C C . VAL A 1 121 ? 11.984 5.164 -8.656 1 91.06 121 VAL A C 1
ATOM 911 O O . VAL A 1 121 ? 10.938 5.613 -9.133 1 91.06 121 VAL A O 1
ATOM 914 N N . GLU A 1 122 ? 13.172 5 -9.32 1 91.44 122 GLU A N 1
ATOM 915 C CA . GLU A 1 122 ? 13.305 5.352 -10.734 1 91.44 122 GLU A CA 1
ATOM 916 C C . GLU A 1 122 ? 12.898 6.805 -10.977 1 91.44 122 GLU A C 1
ATOM 918 O O . GLU A 1 122 ? 12.453 7.152 -12.078 1 91.44 122 GLU A O 1
ATOM 923 N N . GLY A 1 123 ? 12.852 7.594 -9.945 1 86.38 123 GLY A N 1
ATOM 924 C CA . GLY A 1 123 ? 12.555 9.016 -10.055 1 86.38 123 GLY A CA 1
ATOM 925 C C . GLY A 1 123 ? 11.062 9.305 -10.102 1 86.38 123 GLY A C 1
ATOM 926 O O . GLY A 1 123 ? 10.664 10.445 -10.336 1 86.38 123 GLY A O 1
ATOM 927 N N . SER A 1 124 ? 10.203 8.352 -9.836 1 85.06 124 SER A N 1
ATOM 928 C CA . SER A 1 124 ? 8.789 8.594 -10.117 1 85.06 124 SER A CA 1
ATOM 929 C C . SER A 1 124 ? 7.906 8.086 -8.984 1 85.06 124 SER A C 1
ATOM 931 O O . SER A 1 124 ? 6.949 8.758 -8.594 1 85.06 124 SER A O 1
ATOM 933 N N . ARG A 1 125 ? 8.117 6.906 -8.398 1 87.94 125 ARG A N 1
ATOM 934 C CA . ARG A 1 125 ? 7.32 6.352 -7.309 1 87.94 125 ARG A CA 1
ATOM 935 C C . ARG A 1 125 ? 8 6.578 -5.965 1 87.94 125 ARG A C 1
ATOM 937 O O . ARG A 1 125 ? 9.18 6.25 -5.797 1 87.94 125 ARG A O 1
ATOM 944 N N . MET A 1 126 ? 7.215 7.102 -5.035 1 91.5 126 MET A N 1
ATOM 945 C CA . MET A 1 126 ? 7.797 7.434 -3.736 1 91.5 126 MET A CA 1
ATOM 946 C C . MET A 1 126 ? 7.613 6.289 -2.748 1 91.5 126 MET A C 1
ATOM 948 O O . MET A 1 126 ? 6.523 5.723 -2.641 1 91.5 126 MET A O 1
ATOM 952 N N . ILE A 1 127 ? 8.695 5.852 -2.078 1 94.81 127 ILE A N 1
ATOM 953 C CA . ILE A 1 127 ? 8.672 4.949 -0.93 1 94.81 127 ILE A CA 1
ATOM 954 C C . ILE A 1 127 ? 9.305 5.641 0.278 1 94.81 127 ILE A C 1
ATOM 956 O O . ILE A 1 127 ? 10.414 6.168 0.189 1 94.81 127 ILE A O 1
ATOM 960 N N . GLU A 1 128 ? 8.562 5.727 1.349 1 95.12 128 GLU A N 1
ATOM 961 C CA . GLU A 1 128 ? 9.125 6.156 2.623 1 95.12 128 GLU A CA 1
ATOM 962 C C . GLU A 1 128 ? 9.773 4.988 3.361 1 95.12 128 GLU A C 1
ATOM 964 O O . GLU A 1 128 ? 9.094 4.055 3.783 1 95.12 128 GLU A O 1
ATOM 969 N N . VAL A 1 129 ? 11.039 5.055 3.508 1 96.5 129 VAL A N 1
ATOM 970 C CA . VAL A 1 129 ? 11.781 4.004 4.199 1 96.5 129 VAL A CA 1
ATOM 971 C C . VAL A 1 129 ? 12.055 4.43 5.641 1 96.5 129 VAL A C 1
ATOM 973 O O . VAL A 1 129 ? 12.625 5.492 5.883 1 96.5 129 VAL A O 1
ATOM 976 N N . LEU A 1 130 ? 11.648 3.598 6.582 1 97.94 130 LEU A N 1
ATOM 977 C CA . LEU A 1 130 ? 11.812 3.91 7.996 1 97.94 130 LEU A CA 1
ATOM 978 C C . LEU A 1 130 ? 12.844 2.986 8.641 1 97.94 130 LEU A C 1
ATOM 980 O O . LEU A 1 130 ? 12.641 1.77 8.688 1 97.94 130 LEU A O 1
ATOM 984 N N . THR A 1 131 ? 13.93 3.568 9.141 1 97.62 131 THR A N 1
ATOM 985 C CA . THR A 1 131 ? 14.906 2.854 9.961 1 97.62 131 THR A CA 1
ATOM 986 C C . THR A 1 131 ? 14.312 2.486 11.312 1 97.62 131 THR A C 1
ATOM 988 O O . THR A 1 131 ? 13.211 2.934 11.664 1 97.62 131 THR A O 1
ATOM 991 N N . PRO A 1 132 ? 15.102 1.677 12.078 1 97.44 132 PRO A N 1
ATOM 992 C CA . PRO A 1 132 ? 14.547 1.274 13.375 1 97.44 132 PRO A CA 1
ATOM 993 C C . PRO A 1 132 ? 14.18 2.467 14.25 1 97.44 132 PRO A C 1
ATOM 995 O O . PRO A 1 132 ? 13.125 2.465 14.898 1 97.44 132 PRO A O 1
ATOM 998 N N . GLU A 1 133 ? 15.023 3.453 14.305 1 97.31 133 GLU A N 1
ATOM 999 C CA . GLU A 1 133 ? 14.719 4.652 15.086 1 97.31 133 GLU A CA 1
ATOM 1000 C C . GLU A 1 133 ? 13.477 5.359 14.547 1 97.31 133 GLU A C 1
ATOM 1002 O O . GLU A 1 133 ? 12.609 5.773 15.32 1 97.31 133 GLU A O 1
ATOM 1007 N N . MET A 1 134 ? 13.375 5.461 13.305 1 97.25 134 MET A N 1
ATOM 1008 C CA . MET A 1 134 ? 12.242 6.105 12.656 1 97.25 134 MET A CA 1
ATOM 1009 C C . MET A 1 134 ? 10.953 5.32 12.898 1 97.25 134 MET A C 1
ATOM 1011 O O . MET A 1 134 ? 9.891 5.906 13.078 1 97.25 134 MET A O 1
ATOM 1015 N N . GLN A 1 135 ? 11.055 4.039 12.836 1 97.5 135 GLN A N 1
ATOM 1016 C CA . GLN A 1 135 ? 9.898 3.189 13.133 1 97.5 135 GLN A CA 1
ATOM 1017 C C . GLN A 1 135 ? 9.375 3.447 14.547 1 97.5 135 GLN A C 1
ATOM 1019 O O . GLN A 1 135 ? 8.164 3.51 14.758 1 97.5 135 GLN A O 1
ATOM 1024 N N . ALA A 1 136 ? 10.25 3.465 15.461 1 97.12 136 ALA A N 1
ATOM 1025 C CA . ALA A 1 136 ? 9.859 3.734 16.844 1 97.12 136 ALA A CA 1
ATOM 1026 C C . ALA A 1 136 ? 9.148 5.082 16.969 1 97.12 136 ALA A C 1
ATOM 1028 O O . ALA A 1 136 ? 8.133 5.191 17.656 1 97.12 136 ALA A O 1
ATOM 1029 N N . GLU A 1 137 ? 9.656 6.109 16.344 1 96.88 137 GLU A N 1
ATOM 1030 C CA . GLU A 1 137 ? 9 7.414 16.312 1 96.88 137 GLU A CA 1
ATOM 1031 C C . GLU A 1 137 ? 7.613 7.328 15.695 1 96.88 137 GLU A C 1
ATOM 1033 O O . GLU A 1 137 ? 6.66 7.922 16.203 1 96.88 137 GLU A O 1
ATOM 1038 N N . TYR A 1 138 ? 7.562 6.648 14.625 1 96.94 138 TYR A N 1
ATOM 1039 C CA . TYR A 1 138 ? 6.305 6.465 13.914 1 96.94 138 TYR A CA 1
ATOM 1040 C C . TYR A 1 138 ? 5.246 5.855 14.828 1 96.94 138 TYR A C 1
ATOM 1042 O O . TYR A 1 138 ? 4.137 6.383 14.938 1 96.94 138 TYR A O 1
ATOM 1050 N N . ARG A 1 139 ? 5.59 4.812 15.453 1 96.06 139 ARG A N 1
ATOM 1051 C CA . ARG A 1 139 ? 4.648 4.105 16.312 1 96.06 139 ARG A CA 1
ATOM 1052 C C . ARG A 1 139 ? 4.242 4.973 17.5 1 96.06 139 ARG A C 1
ATOM 1054 O O . ARG A 1 139 ? 3.084 4.957 17.922 1 96.06 139 ARG A O 1
ATOM 1061 N N . ALA A 1 140 ? 5.156 5.668 18 1 95.38 140 ALA A N 1
ATOM 1062 C CA . ALA A 1 140 ? 4.871 6.531 19.141 1 95.38 140 ALA A CA 1
ATOM 1063 C C . ALA A 1 140 ? 4.039 7.738 18.719 1 95.38 140 ALA A C 1
ATOM 1065 O O . ALA A 1 140 ? 3.225 8.242 19.5 1 95.38 140 ALA A O 1
ATOM 1066 N N . GLY A 1 141 ? 4.176 8.203 17.516 1 94.25 141 GLY A N 1
ATOM 1067 C CA . GLY A 1 141 ? 3.648 9.484 17.094 1 94.25 141 GLY A CA 1
ATOM 1068 C C . GLY A 1 141 ? 2.326 9.383 16.359 1 94.25 141 GLY A C 1
ATOM 1069 O O . GLY A 1 141 ? 1.464 10.25 16.5 1 94.25 141 GLY A O 1
ATOM 1070 N N . LEU A 1 142 ? 2.213 8.398 15.547 1 93.81 142 LEU A N 1
ATOM 1071 C CA . LEU A 1 142 ? 1.024 8.328 14.703 1 93.81 142 LEU A CA 1
ATOM 1072 C C . LEU A 1 142 ? -0.08 7.531 15.391 1 93.81 142 LEU A C 1
ATOM 1074 O O . LEU A 1 142 ? -0.472 6.465 14.914 1 93.81 142 LEU A O 1
ATOM 1078 N N . THR A 1 143 ? -0.577 8.078 16.453 1 93.62 143 THR A N 1
ATOM 1079 C CA . THR A 1 143 ? -1.75 7.543 17.141 1 93.62 143 THR A CA 1
ATOM 1080 C C . THR A 1 143 ? -2.998 8.344 16.781 1 93.62 143 THR A C 1
ATOM 1082 O O . THR A 1 143 ? -2.9 9.5 16.359 1 93.62 143 THR A O 1
ATOM 1085 N N . VAL A 1 144 ? -4.129 7.66 16.969 1 92.81 144 VAL A N 1
ATOM 1086 C CA . VAL A 1 144 ? -5.402 8.336 16.719 1 92.81 144 VAL A CA 1
ATOM 1087 C C . VAL A 1 144 ? -5.508 9.578 17.609 1 92.81 144 VAL A C 1
ATOM 1089 O O . VAL A 1 144 ? -5.922 10.641 17.141 1 92.81 144 VAL A O 1
ATOM 1092 N N . GLU A 1 145 ? -5.148 9.422 18.844 1 92.38 145 GLU A N 1
ATOM 1093 C CA . GLU A 1 145 ? -5.195 10.531 19.781 1 92.38 145 GLU A CA 1
ATOM 1094 C C . GLU A 1 145 ? -4.312 11.688 19.312 1 92.38 145 GLU A C 1
ATOM 1096 O O . GLU A 1 145 ? -4.746 12.836 19.297 1 92.38 145 GLU A O 1
ATOM 1101 N N . ASN A 1 146 ? -3.068 11.406 18.953 1 92.88 146 ASN A N 1
ATOM 1102 C CA . ASN A 1 146 ? -2.15 12.445 18.484 1 92.88 146 ASN A CA 1
ATOM 1103 C C . ASN A 1 146 ? -2.658 13.125 17.219 1 92.88 146 ASN A C 1
ATOM 1105 O O . ASN A 1 146 ? -2.523 14.336 17.062 1 92.88 146 ASN A O 1
ATOM 1109 N N . TRP A 1 147 ? -3.25 12.391 16.297 1 92.25 147 TRP A N 1
ATOM 1110 C CA . TRP A 1 147 ? -3.75 12.953 15.055 1 92.25 147 TRP A CA 1
ATOM 1111 C C . TRP A 1 147 ? -4.941 13.875 15.312 1 92.25 147 TRP A C 1
ATOM 1113 O O . TRP A 1 147 ? -5.035 14.961 14.734 1 92.25 147 TRP A O 1
ATOM 1123 N N . ARG A 1 148 ? -5.844 13.477 16.141 1 91.5 148 ARG A N 1
ATOM 1124 C CA . ARG A 1 148 ? -6.961 14.336 16.516 1 91.5 148 ARG A CA 1
ATOM 1125 C C . ARG A 1 148 ? -6.473 15.648 17.125 1 91.5 148 ARG A C 1
ATOM 1127 O O . ARG A 1 148 ? -7.039 16.703 16.875 1 91.5 148 ARG A O 1
ATOM 1134 N N . GLY A 1 149 ? -5.469 15.508 17.984 1 90.38 149 GLY A N 1
ATOM 1135 C CA . GLY A 1 149 ? -4.863 16.703 18.531 1 90.38 149 GLY A CA 1
ATOM 1136 C C . GLY A 1 149 ? -4.336 17.656 17.469 1 90.38 149 GLY A C 1
ATOM 1137 O O . GLY A 1 149 ? -4.551 18.859 17.547 1 90.38 149 GLY A O 1
ATOM 1138 N N . PHE A 1 150 ? -3.641 17.062 16.562 1 87.19 150 PHE A N 1
ATOM 1139 C CA . PHE A 1 150 ? -3.117 17.844 15.453 1 87.19 150 PHE A CA 1
ATOM 1140 C C . PHE A 1 150 ? -4.246 18.547 14.703 1 87.19 150 PHE A C 1
ATOM 1142 O O . PHE A 1 150 ? -4.145 19.734 14.391 1 87.19 150 PHE A O 1
ATOM 1149 N N . LEU A 1 151 ? -5.312 17.812 14.367 1 89.38 151 LEU A N 1
ATOM 1150 C CA . LEU A 1 151 ? -6.438 18.375 13.625 1 89.38 151 LEU A CA 1
ATOM 1151 C C . LEU A 1 151 ? -7.102 19.5 14.422 1 89.38 151 LEU A C 1
ATOM 1153 O O . LEU A 1 151 ? -7.504 20.516 13.852 1 89.38 151 LEU A O 1
ATOM 1157 N N . SER A 1 152 ? -7.254 19.234 15.727 1 89.5 152 SER A N 1
ATOM 1158 C CA . SER A 1 152 ? -7.824 20.266 16.594 1 89.5 152 SER A CA 1
ATOM 1159 C C . SER A 1 152 ? -6.992 21.531 16.562 1 89.5 152 SER A C 1
ATOM 1161 O O . SER A 1 152 ? -7.535 22.641 16.438 1 89.5 152 SER A O 1
ATOM 1163 N N . ALA A 1 153 ? -5.723 21.406 16.594 1 88.12 153 ALA A N 1
ATOM 1164 C CA . ALA A 1 153 ? -4.816 22.547 16.578 1 88.12 153 ALA A CA 1
ATOM 1165 C C . ALA A 1 153 ? -4.875 23.266 15.234 1 88.12 153 ALA A C 1
ATOM 1167 O O . ALA A 1 153 ? -4.695 24.484 15.172 1 88.12 153 ALA A O 1
ATOM 1168 N N . ALA A 1 154 ? -5.168 22.547 14.234 1 84.19 154 ALA A N 1
ATOM 1169 C CA . ALA A 1 154 ? -5.227 23.109 12.891 1 84.19 154 ALA A CA 1
ATOM 1170 C C . ALA A 1 154 ? -6.621 23.656 12.578 1 84.19 154 ALA A C 1
ATOM 1172 O O . ALA A 1 154 ? -6.863 24.172 11.492 1 84.19 154 ALA A O 1
ATOM 1173 N N . GLY A 1 155 ? -7.559 23.469 13.477 1 83.62 155 GLY A N 1
ATOM 1174 C CA . GLY A 1 155 ? -8.922 23.938 13.273 1 83.62 155 GLY A CA 1
ATOM 1175 C C . GLY A 1 155 ? -9.734 23.031 12.383 1 83.62 155 GLY A C 1
ATOM 1176 O O . GLY A 1 155 ? -10.656 23.484 11.695 1 83.62 155 GLY A O 1
ATOM 1177 N N . MET A 1 156 ? -9.367 21.797 12.266 1 81.25 156 MET A N 1
ATOM 1178 C CA . MET A 1 156 ? -10.016 20.859 11.344 1 81.25 156 MET A CA 1
ATOM 1179 C C . MET A 1 156 ? -10.656 19.703 12.094 1 81.25 156 MET A C 1
ATOM 1181 O O . MET A 1 156 ? -11.008 18.688 11.492 1 81.25 156 MET A O 1
ATOM 1185 N N . ALA A 1 157 ? -10.852 19.766 13.266 1 71.94 157 ALA A N 1
ATOM 1186 C CA . ALA A 1 157 ? -11.469 18.688 14.016 1 71.94 157 ALA A CA 1
ATOM 1187 C C . ALA A 1 157 ? -12.883 18.406 13.5 1 71.94 157 ALA A C 1
ATOM 1189 O O . ALA A 1 157 ? -13.648 19.328 13.234 1 71.94 157 ALA A O 1
ATOM 1190 N N . PRO A 1 158 ? -12.961 17.031 13.055 1 59.72 158 PRO A N 1
ATOM 1191 C CA . PRO A 1 158 ? -14.328 16.766 12.625 1 59.72 158 PRO A CA 1
ATOM 1192 C C . PRO A 1 158 ? -15.367 17.141 13.68 1 59.72 158 PRO A C 1
ATOM 1194 O O . PRO A 1 158 ? -15.07 17.125 14.875 1 59.72 158 PRO A O 1
ATOM 1197 N N . ALA A 1 159 ? -16.438 17.906 13.211 1 50.09 159 ALA A N 1
ATOM 1198 C CA . ALA A 1 159 ? -17.5 18.312 14.125 1 50.09 159 ALA A CA 1
ATOM 1199 C C . ALA A 1 159 ? -17.922 17.156 15.023 1 50.09 159 ALA A C 1
ATOM 1201 O O . ALA A 1 159 ? -18.016 16.016 14.57 1 50.09 159 ALA A O 1
ATOM 1202 N N . ALA A 1 160 ? -17.766 17.266 16.391 1 45.88 160 ALA A N 1
ATOM 1203 C CA . ALA A 1 160 ? -18.266 16.312 17.375 1 45.88 160 ALA A CA 1
ATOM 1204 C C . ALA A 1 160 ? -19.688 15.883 17.031 1 45.88 160 ALA A C 1
ATOM 1206 O O . ALA A 1 160 ? -20.469 16.656 16.469 1 45.88 160 ALA A O 1
ATOM 1207 N N . MET B 1 1 ? 6.344 -5.059 7.703 1 94.19 1 MET B N 1
ATOM 1208 C CA . MET B 1 1 ? 7.25 -4.328 6.816 1 94.19 1 MET B CA 1
ATOM 1209 C C . MET B 1 1 ? 6.512 -3.225 6.07 1 94.19 1 MET B C 1
ATOM 1211 O O . MET B 1 1 ? 7.133 -2.391 5.41 1 94.19 1 MET B O 1
ATOM 1215 N N . LEU B 1 2 ? 5.23 -3.168 6.203 1 95.25 2 LEU B N 1
ATOM 1216 C CA . LEU B 1 2 ? 4.406 -2.092 5.664 1 95.25 2 LEU B CA 1
ATOM 1217 C C . LEU B 1 2 ? 3.74 -1.302 6.785 1 95.25 2 LEU B C 1
ATOM 1219 O O . LEU B 1 2 ? 3.189 -1.888 7.719 1 95.25 2 LEU B O 1
ATOM 1223 N N . PHE B 1 3 ? 3.807 0 6.734 1 94.81 3 PHE B N 1
ATOM 1224 C CA . PHE B 1 3 ? 3.141 0.851 7.711 1 94.81 3 PHE B CA 1
ATOM 1225 C C . PHE B 1 3 ? 1.905 1.508 7.105 1 94.81 3 PHE B C 1
ATOM 1227 O O . PHE B 1 3 ? 0.822 1.466 7.695 1 94.81 3 PHE B O 1
ATOM 1234 N N . HIS B 1 4 ? 2.1 2.15 6.055 1 95.19 4 HIS B N 1
ATOM 1235 C CA . HIS B 1 4 ? 0.936 2.768 5.43 1 95.19 4 HIS B CA 1
ATOM 1236 C C . HIS B 1 4 ? 1.089 2.822 3.914 1 95.19 4 HIS B C 1
ATOM 1238 O O . HIS B 1 4 ? 2.168 2.549 3.385 1 95.19 4 HIS B O 1
ATOM 1244 N N . VAL B 1 5 ? -0.029 3.059 3.256 1 96.56 5 VAL B N 1
ATOM 1245 C CA . VAL B 1 5 ? -0.123 3.184 1.805 1 96.56 5 VAL B CA 1
ATOM 1246 C C . VAL B 1 5 ? -1.082 4.316 1.446 1 96.56 5 VAL B C 1
ATOM 1248 O O . VAL B 1 5 ? -1.922 4.711 2.26 1 96.56 5 VAL B O 1
ATOM 1251 N N . SER B 1 6 ? -0.852 4.871 0.26 1 94.06 6 SER B N 1
ATOM 1252 C CA . SER B 1 6 ? -1.819 5.855 -0.22 1 94.06 6 SER B CA 1
ATOM 1253 C C . SER B 1 6 ? -2.473 5.395 -1.521 1 94.06 6 SER B C 1
ATOM 1255 O O . SER B 1 6 ? -1.863 4.664 -2.303 1 94.06 6 SER B O 1
ATOM 1257 N N . ILE B 1 7 ? -3.67 5.809 -1.763 1 92.94 7 ILE B N 1
ATOM 1258 C CA . ILE B 1 7 ? -4.438 5.625 -2.988 1 92.94 7 ILE B CA 1
ATOM 1259 C C . ILE B 1 7 ? -5.195 6.91 -3.32 1 92.94 7 ILE B C 1
ATOM 1261 O O . ILE B 1 7 ? -5.191 7.859 -2.535 1 92.94 7 ILE B O 1
ATOM 1265 N N . ASP B 1 8 ? -5.773 6.938 -4.535 1 91.38 8 ASP B N 1
ATOM 1266 C CA . ASP B 1 8 ? -6.68 8.031 -4.863 1 91.38 8 ASP B CA 1
ATOM 1267 C C . ASP B 1 8 ? -8.109 7.527 -5.043 1 91.38 8 ASP B C 1
ATOM 1269 O O . ASP B 1 8 ? -8.336 6.324 -5.199 1 91.38 8 ASP B O 1
ATOM 1273 N N . ALA B 1 9 ? -9.055 8.43 -4.965 1 91.94 9 ALA B N 1
ATOM 1274 C CA . ALA B 1 9 ? -10.469 8.102 -5.07 1 91.94 9 ALA B CA 1
ATOM 1275 C C . ALA B 1 9 ? -11.281 9.305 -5.539 1 91.94 9 ALA B C 1
ATOM 1277 O O . ALA B 1 9 ? -10.828 10.445 -5.426 1 91.94 9 ALA B O 1
ATOM 1278 N N . ASP B 1 10 ? -12.492 9.047 -6.059 1 91.88 10 ASP B N 1
ATOM 1279 C CA . ASP B 1 10 ? -13.43 10.109 -6.414 1 91.88 10 ASP B CA 1
ATOM 1280 C C . ASP B 1 10 ? -13.961 10.812 -5.168 1 91.88 10 ASP B C 1
ATOM 1282 O O . ASP B 1 10 ? -14.102 12.039 -5.148 1 91.88 10 ASP B O 1
ATOM 1286 N N . ASP B 1 11 ? -14.266 10.102 -4.109 1 94.56 11 ASP B N 1
ATOM 1287 C CA . ASP B 1 11 ? -14.719 10.617 -2.82 1 94.56 11 ASP B CA 1
ATOM 1288 C C . ASP B 1 11 ? -13.812 10.141 -1.688 1 94.56 11 ASP B C 1
ATOM 1290 O O . ASP B 1 11 ? -14.133 9.18 -0.985 1 94.56 11 ASP B O 1
ATOM 1294 N N . PRO B 1 12 ? -12.719 10.844 -1.461 1 95.06 12 PRO B N 1
ATOM 1295 C CA . PRO B 1 12 ? -11.711 10.406 -0.486 1 95.06 12 PRO B CA 1
ATOM 1296 C C . PRO B 1 12 ? -12.297 10.188 0.906 1 95.06 12 PRO B C 1
ATOM 1298 O O . PRO B 1 12 ? -11.945 9.219 1.581 1 95.06 12 PRO B O 1
ATOM 1301 N N . ARG B 1 13 ? -13.141 11.062 1.329 1 94.5 13 ARG B N 1
ATOM 1302 C CA . ARG B 1 13 ? -13.75 10.906 2.646 1 94.5 13 ARG B CA 1
ATOM 1303 C C . ARG B 1 13 ? -14.508 9.586 2.744 1 94.5 13 ARG B C 1
ATOM 1305 O O . ARG B 1 13 ? -14.289 8.805 3.668 1 94.5 13 ARG B O 1
ATOM 1312 N N . HIS B 1 14 ? -15.414 9.375 1.83 1 96.38 14 HIS B N 1
ATOM 1313 C CA . HIS B 1 14 ? -16.25 8.18 1.848 1 96.38 14 HIS B CA 1
ATOM 1314 C C . HIS B 1 14 ? -15.398 6.91 1.796 1 96.38 14 HIS B C 1
ATOM 1316 O O . HIS B 1 14 ? -15.641 5.965 2.549 1 96.38 14 HIS B O 1
ATOM 1322 N N . VAL B 1 15 ? -14.469 6.852 0.943 1 96 15 VAL B N 1
ATOM 1323 C CA . VAL B 1 15 ? -13.594 5.691 0.797 1 96 15 VAL B CA 1
ATOM 1324 C C . VAL B 1 15 ? -12.828 5.453 2.096 1 96 15 VAL B C 1
ATOM 1326 O O . VAL B 1 15 ? -12.742 4.32 2.576 1 96 15 VAL B O 1
ATOM 1329 N N . ALA B 1 16 ? -12.227 6.504 2.693 1 95.69 16 ALA B N 1
ATOM 1330 C CA . ALA B 1 16 ? -11.523 6.363 3.965 1 95.69 16 ALA B CA 1
ATOM 1331 C C . ALA B 1 16 ? -12.453 5.824 5.047 1 95.69 16 ALA B C 1
ATOM 1333 O O . ALA B 1 16 ? -12.047 4.988 5.863 1 95.69 16 ALA B O 1
ATOM 1334 N N . GLU B 1 17 ? -13.664 6.277 5.133 1 95.25 17 GLU B N 1
ATOM 1335 C CA . GLU B 1 17 ? -14.641 5.824 6.121 1 95.25 17 GLU B CA 1
ATOM 1336 C C . GLU B 1 17 ? -14.953 4.34 5.953 1 95.25 17 GLU B C 1
ATOM 1338 O O . GLU B 1 17 ? -15.078 3.611 6.938 1 95.25 17 GLU B O 1
ATOM 1343 N N . VAL B 1 18 ? -15.141 3.871 4.738 1 95.94 18 VAL B N 1
ATOM 1344 C CA . VAL B 1 18 ? -15.43 2.465 4.48 1 95.94 18 VAL B CA 1
ATOM 1345 C C . VAL B 1 18 ? -14.242 1.606 4.906 1 95.94 18 VAL B C 1
ATOM 1347 O O . VAL B 1 18 ? -14.414 0.562 5.539 1 95.94 18 VAL B O 1
ATOM 1350 N N . ILE B 1 19 ? -13.023 2 4.578 1 96.38 19 ILE B N 1
ATOM 1351 C CA . ILE B 1 19 ? -11.828 1.263 4.988 1 96.38 19 ILE B CA 1
ATOM 1352 C C . ILE B 1 19 ? -11.742 1.227 6.512 1 96.38 19 ILE B C 1
ATOM 1354 O O . ILE B 1 19 ? -11.461 0.179 7.098 1 96.38 19 ILE B O 1
ATOM 1358 N N . ALA B 1 20 ? -11.984 2.352 7.148 1 95.25 20 ALA B N 1
ATOM 1359 C CA . ALA B 1 20 ? -12 2.404 8.609 1 95.25 20 ALA B CA 1
ATOM 1360 C C . ALA B 1 20 ? -13.039 1.448 9.188 1 95.25 20 ALA B C 1
ATOM 1362 O O . ALA B 1 20 ? -12.789 0.782 10.188 1 95.25 20 ALA B O 1
ATOM 1363 N N . GLU B 1 21 ? -14.156 1.414 8.594 1 95.06 21 GLU B N 1
ATOM 1364 C CA . GLU B 1 21 ? -15.195 0.493 9.031 1 95.06 21 GLU B CA 1
ATOM 1365 C C . GLU B 1 21 ? -14.734 -0.958 8.914 1 95.06 21 GLU B C 1
ATOM 1367 O O . GLU B 1 21 ? -14.984 -1.766 9.812 1 95.06 21 GLU B O 1
ATOM 1372 N N . LEU B 1 22 ? -14.148 -1.323 7.812 1 95.25 22 LEU B N 1
ATOM 1373 C CA . LEU B 1 22 ? -13.617 -2.672 7.641 1 95.25 22 LEU B CA 1
ATOM 1374 C C . LEU B 1 22 ? -12.641 -3.014 8.758 1 95.25 22 LEU B C 1
ATOM 1376 O O . LEU B 1 22 ? -12.539 -4.172 9.164 1 95.25 22 LEU B O 1
ATOM 1380 N N . TRP B 1 23 ? -11.961 -1.981 9.312 1 95 23 TRP B N 1
ATOM 1381 C CA . TRP B 1 23 ? -10.914 -2.195 10.305 1 95 23 TRP B CA 1
ATOM 1382 C C . TRP B 1 23 ? -11.469 -2.057 11.719 1 95 23 TRP B C 1
ATOM 1384 O O . TRP B 1 23 ? -10.828 -2.49 12.68 1 95 23 TRP B O 1
ATOM 1394 N N . GLY B 1 24 ? -12.68 -1.522 11.828 1 93.44 24 GLY B N 1
ATOM 1395 C CA . GLY B 1 24 ? -13.117 -1.084 13.148 1 93.44 24 GLY B CA 1
ATOM 1396 C C . GLY B 1 24 ? -12.344 0.11 13.664 1 93.44 24 GLY B C 1
ATOM 1397 O O . GLY B 1 24 ? -12.141 0.247 14.875 1 93.44 24 GLY B O 1
ATOM 1398 N N . GLY B 1 25 ? -11.805 0.95 12.773 1 96.19 25 GLY B N 1
ATOM 1399 C CA . GLY B 1 25 ? -10.992 2.111 13.109 1 96.19 25 GLY B CA 1
ATOM 1400 C C . GLY B 1 25 ? -11.719 3.426 12.891 1 96.19 25 GLY B C 1
ATOM 1401 O O . GLY B 1 25 ? -12.922 3.529 13.141 1 96.19 25 GLY B O 1
ATOM 1402 N N . VAL B 1 26 ? -10.883 4.473 12.523 1 95.31 26 VAL B N 1
ATOM 1403 C CA . VAL B 1 26 ? -11.469 5.797 12.352 1 95.31 26 VAL B CA 1
ATOM 1404 C C . VAL B 1 26 ? -10.945 6.43 11.062 1 95.31 26 VAL B C 1
ATOM 1406 O O . VAL B 1 26 ? -9.852 6.105 10.602 1 95.31 26 VAL B O 1
ATOM 1409 N N . ALA B 1 27 ? -11.812 7.223 10.484 1 96.06 27 ALA B N 1
ATOM 1410 C CA . ALA B 1 27 ? -11.43 8.055 9.352 1 96.06 27 ALA B CA 1
ATOM 1411 C C . ALA B 1 27 ? -11.367 9.531 9.75 1 96.06 27 ALA B C 1
ATOM 1413 O O . ALA B 1 27 ? -12.289 10.055 10.375 1 96.06 27 ALA B O 1
ATOM 1414 N N . LEU B 1 28 ? -10.18 10.211 9.367 1 94.75 28 LEU B N 1
ATOM 1415 C CA . LEU B 1 28 ? -9.953 11.602 9.727 1 94.75 28 LEU B CA 1
ATOM 1416 C C . LEU B 1 28 ? -9.367 12.383 8.547 1 94.75 28 LEU B C 1
ATOM 1418 O O . LEU B 1 28 ? -8.703 11.805 7.688 1 94.75 28 LEU B O 1
ATOM 1422 N N . PRO B 1 29 ? -9.586 13.711 8.562 1 93.94 29 PRO B N 1
ATOM 1423 C CA . PRO B 1 29 ? -8.961 14.523 7.512 1 93.94 29 PRO B CA 1
ATOM 1424 C C . PRO B 1 29 ? -7.441 14.406 7.5 1 93.94 29 PRO B C 1
ATOM 1426 O O . PRO B 1 29 ? -6.82 14.258 8.555 1 93.94 29 PRO B O 1
ATOM 1429 N N . PHE B 1 30 ? -6.891 14.477 6.301 1 94.12 30 PHE B N 1
ATOM 1430 C CA . PHE B 1 30 ? -5.449 14.422 6.094 1 94.12 30 PHE B CA 1
ATOM 1431 C C . PHE B 1 30 ? -4.996 15.523 5.141 1 94.12 30 PHE B C 1
ATOM 1433 O O . PHE B 1 30 ? -4.688 15.25 3.977 1 94.12 30 PHE B O 1
ATOM 1440 N N . PRO B 1 31 ? -4.719 16.688 5.539 1 87.38 31 PRO B N 1
ATOM 1441 C CA . PRO B 1 31 ? -4.504 17.828 4.652 1 87.38 31 PRO B CA 1
ATOM 1442 C C . PRO B 1 31 ? -3.049 17.969 4.215 1 87.38 31 PRO B C 1
ATOM 1444 O O . PRO B 1 31 ? -2.75 18.734 3.291 1 87.38 31 PRO B O 1
ATOM 1447 N N . PRO B 1 32 ? -2.035 17.234 4.723 1 84.06 32 PRO B N 1
ATOM 1448 C CA . PRO B 1 32 ? -0.626 17.562 4.496 1 84.06 32 PRO B CA 1
ATOM 1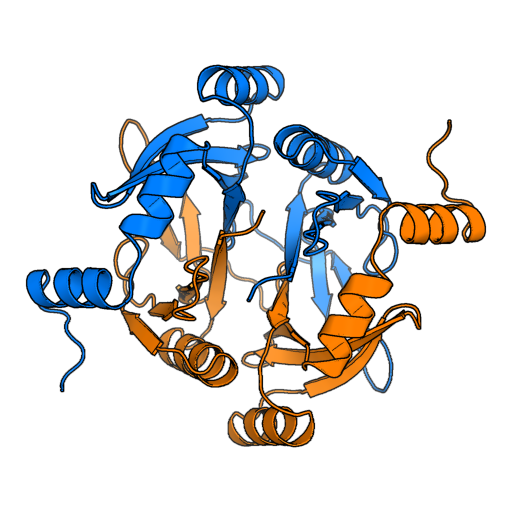449 C C . PRO B 1 32 ? -0.222 17.453 3.027 1 84.06 32 PRO B C 1
ATOM 1451 O O . PRO B 1 32 ? 0.69 18.156 2.578 1 84.06 32 PRO B O 1
ATOM 1454 N N . VAL B 1 33 ? -0.834 16.609 2.273 1 86.44 33 VAL B N 1
ATOM 1455 C CA . VAL B 1 33 ? -0.353 16.312 0.928 1 86.44 33 VAL B CA 1
ATOM 1456 C C . VAL B 1 33 ? -1.094 17.188 -0.088 1 86.44 33 VAL B C 1
ATOM 1458 O O . VAL B 1 33 ? -0.47 17.859 -0.912 1 86.44 33 VAL B O 1
ATOM 1461 N N . ILE B 1 34 ? -2.375 17.203 -0.025 1 88.19 34 ILE B N 1
ATOM 1462 C CA . ILE B 1 34 ? -3.248 17.969 -0.9 1 88.19 34 ILE B CA 1
ATOM 1463 C C . ILE B 1 34 ? -4.629 18.125 -0.261 1 88.19 34 ILE B C 1
ATOM 1465 O O . ILE B 1 34 ? -5.109 17.188 0.401 1 88.19 34 ILE B O 1
ATOM 1469 N N . ALA B 1 35 ? -5.242 19.234 -0.498 1 87.19 35 ALA B N 1
ATOM 1470 C CA . ALA B 1 35 ? -6.562 19.516 0.059 1 87.19 35 ALA B CA 1
ATOM 1471 C C . ALA B 1 35 ? -7.566 18.438 -0.359 1 87.19 35 ALA B C 1
ATOM 1473 O O . ALA B 1 35 ? -7.574 18 -1.513 1 87.19 35 ALA B O 1
ATOM 1474 N N . GLY B 1 36 ? -8.422 18 0.628 1 91.56 36 GLY B N 1
ATOM 1475 C CA . GLY B 1 36 ? -9.469 17.047 0.332 1 91.56 36 GLY B CA 1
ATOM 1476 C C . GLY B 1 36 ? -9.086 15.617 0.668 1 91.56 36 GLY B C 1
ATOM 1477 O O . GLY B 1 36 ? -9.906 14.703 0.577 1 91.56 36 GLY B O 1
ATOM 1478 N N . SER B 1 37 ? -7.895 15.445 1.151 1 93.19 37 SER B N 1
ATOM 1479 C CA . SER B 1 37 ? -7.414 14.102 1.478 1 93.19 37 SER B CA 1
ATOM 1480 C C . SER B 1 37 ? -7.938 13.648 2.836 1 93.19 37 SER B C 1
ATOM 1482 O O . SER B 1 37 ? -8.164 14.469 3.729 1 93.19 37 SER B O 1
ATOM 1484 N N . TRP B 1 38 ? -8.125 12.367 2.963 1 94.25 38 TRP B N 1
ATOM 1485 C CA . TRP B 1 38 ? -8.523 11.711 4.207 1 94.25 38 TRP B CA 1
ATOM 1486 C C . TRP B 1 38 ? -7.625 10.523 4.508 1 94.25 38 TRP B C 1
ATOM 1488 O O . TRP B 1 38 ? -6.891 10.055 3.635 1 94.25 38 TRP B O 1
ATOM 1498 N N . MET B 1 39 ? -7.668 10.117 5.773 1 95.19 39 MET B N 1
ATOM 1499 C CA . MET B 1 39 ? -6.863 8.992 6.223 1 95.19 39 MET B CA 1
ATOM 1500 C C . MET B 1 39 ? -7.695 8.023 7.055 1 95.19 39 MET B C 1
ATOM 1502 O O . MET B 1 39 ? -8.422 8.438 7.957 1 95.19 39 MET B O 1
ATOM 1506 N N . ALA B 1 40 ? -7.734 6.73 6.633 1 96.62 40 ALA B N 1
ATOM 1507 C CA . ALA B 1 40 ? -8.227 5.66 7.5 1 96.62 40 ALA B CA 1
ATOM 1508 C C . ALA B 1 40 ? -7.133 5.184 8.453 1 96.62 40 ALA B C 1
ATOM 1510 O O . ALA B 1 40 ? -6.016 4.879 8.031 1 96.62 40 ALA B O 1
ATOM 1511 N N . MET B 1 41 ? -7.441 5.113 9.75 1 95.62 41 MET B N 1
ATOM 1512 C CA . MET B 1 41 ? -6.527 4.625 10.781 1 95.62 41 MET B CA 1
ATOM 1513 C C . MET B 1 41 ? -7.086 3.383 11.461 1 95.62 41 MET B C 1
ATOM 1515 O O . MET B 1 41 ? -8.188 3.416 12.016 1 95.62 41 MET B O 1
ATOM 1519 N N . ALA B 1 42 ? -6.305 2.361 11.477 1 95 42 ALA B N 1
ATOM 1520 C CA . ALA B 1 42 ? -6.762 1.093 12.031 1 95 42 ALA B CA 1
ATOM 1521 C C . ALA B 1 42 ? -6.766 1.137 13.562 1 95 42 ALA B C 1
ATOM 1523 O O . ALA B 1 42 ? -7.531 0.418 14.203 1 95 42 ALA B O 1
ATOM 1524 N N . GLY B 1 43 ? -5.844 1.938 14.188 1 92.44 43 GLY B N 1
ATOM 1525 C CA . GLY B 1 43 ? -5.695 1.98 15.633 1 92.44 43 GLY B CA 1
ATOM 1526 C C . GLY B 1 43 ? -4.984 0.764 16.188 1 92.44 43 GLY B C 1
ATOM 1527 O O . GLY B 1 43 ? -5.102 0.465 17.391 1 92.44 43 GLY B O 1
ATOM 1528 N N . ASP B 1 44 ? -4.32 -0.017 15.391 1 93.56 44 ASP B N 1
ATOM 1529 C CA . ASP B 1 44 ? -3.594 -1.199 15.844 1 93.56 44 ASP B CA 1
ATOM 1530 C C . ASP B 1 44 ? -2.193 -0.831 16.328 1 93.56 44 ASP B C 1
ATOM 1532 O O . ASP B 1 44 ? -1.804 0.338 16.297 1 93.56 44 ASP B O 1
ATOM 1536 N N . ASP B 1 45 ? -1.457 -1.771 16.797 1 92 45 ASP B N 1
ATOM 1537 C CA . ASP B 1 45 ? -0.142 -1.537 17.391 1 92 45 ASP B CA 1
ATOM 1538 C C . ASP B 1 45 ? 0.858 -1.074 16.328 1 92 45 ASP B C 1
ATOM 1540 O O . ASP B 1 45 ? 1.826 -0.38 16.656 1 92 45 ASP B O 1
ATOM 1544 N N . ARG B 1 46 ? 0.602 -1.367 15.117 1 91.69 46 ARG B N 1
ATOM 1545 C CA . ARG B 1 46 ? 1.521 -1.015 14.039 1 91.69 46 ARG B CA 1
ATOM 1546 C C . ARG B 1 46 ? 1.205 0.37 13.477 1 91.69 46 ARG B C 1
ATOM 1548 O O . ARG B 1 46 ? 1.967 0.909 12.672 1 91.69 46 ARG B O 1
ATOM 1555 N N . ARG B 1 47 ? 0.157 0.914 13.859 1 95.56 47 ARG B N 1
ATOM 1556 C CA . ARG B 1 47 ? -0.31 2.205 13.367 1 95.56 47 ARG B CA 1
ATOM 1557 C C . ARG B 1 47 ? -0.552 2.162 11.859 1 95.56 47 ARG B C 1
ATOM 1559 O O . ARG B 1 47 ? -0.094 3.041 11.125 1 95.56 47 ARG B O 1
ATOM 1566 N N . THR B 1 48 ? -1.284 1.131 11.43 1 95.94 48 THR B N 1
ATOM 1567 C CA . THR B 1 48 ? -1.604 0.968 10.016 1 95.94 48 THR B CA 1
ATOM 1568 C C . THR B 1 48 ? -2.551 2.07 9.547 1 95.94 48 THR B C 1
ATOM 1570 O O . THR B 1 48 ? -3.559 2.35 10.203 1 95.94 48 THR B O 1
ATOM 1573 N N . THR B 1 49 ? -2.16 2.75 8.406 1 96.12 49 THR B N 1
ATOM 1574 C CA . THR B 1 49 ? -3.033 3.77 7.84 1 96.12 49 THR B CA 1
ATOM 1575 C C . THR B 1 49 ? -3.102 3.635 6.32 1 96.12 49 THR B C 1
ATOM 1577 O O . THR B 1 49 ? -2.217 3.039 5.703 1 96.12 49 THR B O 1
ATOM 1580 N N . VAL B 1 50 ? -4.227 4.023 5.77 1 96.38 50 VAL B N 1
ATOM 1581 C CA . VAL B 1 50 ? -4.375 4.27 4.34 1 96.38 50 VAL B CA 1
ATOM 1582 C C . VAL B 1 50 ? -4.719 5.738 4.102 1 96.38 50 VAL B C 1
ATOM 1584 O O . VAL B 1 50 ? -5.727 6.238 4.609 1 96.38 50 VAL B O 1
ATOM 1587 N N . GLU B 1 51 ? -3.807 6.422 3.42 1 94.62 51 GLU B N 1
ATOM 1588 C CA . GLU B 1 51 ? -4.09 7.781 2.973 1 94.62 51 GLU B CA 1
ATOM 1589 C C . GLU B 1 51 ? -4.855 7.781 1.653 1 94.62 51 GLU B C 1
ATOM 1591 O O . GLU B 1 51 ? -4.461 7.109 0.7 1 94.62 51 GLU B O 1
ATOM 1596 N N . VAL B 1 52 ? -5.969 8.492 1.595 1 94.62 52 VAL B N 1
ATOM 1597 C CA . VAL B 1 52 ? -6.801 8.555 0.398 1 94.62 52 VAL B CA 1
ATOM 1598 C C . VAL B 1 52 ? -6.816 9.977 -0.15 1 94.62 52 VAL B C 1
ATOM 1600 O O . VAL B 1 52 ? -7.316 10.898 0.505 1 94.62 52 VAL B O 1
ATOM 1603 N N . TYR B 1 53 ? -6.305 10.109 -1.362 1 92.75 53 TYR B N 1
ATOM 1604 C CA . TYR B 1 53 ? -6.203 11.406 -2.021 1 92.75 53 TYR B CA 1
ATOM 1605 C C . TYR B 1 53 ? -7.32 11.586 -3.045 1 92.75 53 TYR B C 1
ATOM 1607 O O . TYR B 1 53 ? -7.938 10.609 -3.479 1 92.75 53 TYR B O 1
ATOM 1615 N N . PRO B 1 54 ? -7.559 12.922 -3.402 1 91 54 PRO B N 1
ATOM 1616 C CA . PRO B 1 54 ? -8.477 13.125 -4.523 1 91 54 PRO B CA 1
ATOM 1617 C C . PRO B 1 54 ? -8.023 12.414 -5.797 1 91 54 PRO B C 1
ATOM 1619 O O . PRO B 1 54 ? -6.82 12.336 -6.066 1 91 54 PRO B O 1
ATOM 1622 N N . ARG B 1 55 ? -9.016 11.969 -6.633 1 90.06 55 ARG B N 1
ATOM 1623 C CA . ARG B 1 55 ? -8.742 11.266 -7.887 1 90.06 55 ARG B CA 1
ATOM 1624 C C . ARG B 1 55 ? -7.766 12.055 -8.75 1 90.06 55 ARG B C 1
ATOM 1626 O O . ARG B 1 55 ? -7.926 13.266 -8.93 1 90.06 55 ARG B O 1
ATOM 1633 N N . GLY B 1 56 ? -6.738 11.344 -9.242 1 87.25 56 GLY B N 1
ATOM 1634 C CA . GLY B 1 56 ? -5.797 11.953 -10.172 1 87.25 56 GLY B CA 1
ATOM 1635 C C . GLY B 1 56 ? -4.613 12.602 -9.477 1 87.25 56 GLY B C 1
ATOM 1636 O O . GLY B 1 56 ? -3.711 13.125 -10.133 1 87.25 56 GLY B O 1
ATOM 1637 N N . THR B 1 57 ? -4.605 12.609 -8.172 1 85.94 57 THR B N 1
ATOM 1638 C CA . THR B 1 57 ? -3.469 13.156 -7.441 1 85.94 57 THR B CA 1
ATOM 1639 C C . THR B 1 57 ? -2.174 12.469 -7.859 1 85.94 57 THR B C 1
ATOM 1641 O O . THR B 1 57 ? -2.135 11.25 -8.016 1 85.94 57 THR B O 1
ATOM 1644 N N . GLU B 1 58 ? -1.2 13.258 -8.094 1 84.31 58 GLU B N 1
ATOM 1645 C CA . GLU B 1 58 ? 0.168 12.805 -8.336 1 84.31 58 GLU B CA 1
ATOM 1646 C C . GLU B 1 58 ? 1.12 13.352 -7.273 1 84.31 58 GLU B C 1
ATOM 1648 O O . GLU B 1 58 ? 1.043 14.531 -6.91 1 84.31 58 GLU B O 1
ATOM 1653 N N . LEU B 1 59 ? 1.94 12.492 -6.746 1 85.06 59 LEU B N 1
ATOM 1654 C CA . LEU B 1 59 ? 2.957 12.93 -5.797 1 85.06 59 LEU B CA 1
ATOM 1655 C C . LEU B 1 59 ? 4.188 13.461 -6.527 1 85.06 59 LEU B C 1
ATOM 1657 O O . LEU B 1 59 ? 4.652 12.852 -7.492 1 85.06 59 LEU B O 1
ATOM 1661 N N . VAL B 1 60 ? 4.641 14.609 -6.121 1 80.94 60 VAL B N 1
ATOM 1662 C CA . VAL B 1 60 ? 5.777 15.281 -6.742 1 80.94 60 VAL B CA 1
ATOM 1663 C C . VAL B 1 60 ? 6.844 15.57 -5.691 1 80.94 60 VAL B C 1
ATOM 1665 O O . VAL B 1 60 ? 6.531 16.031 -4.586 1 80.94 60 VAL B O 1
ATOM 1668 N N . GLU B 1 61 ? 8.094 15.172 -6.074 1 82.44 61 GLU B N 1
ATOM 1669 C CA . GLU B 1 61 ? 9.219 15.5 -5.203 1 82.44 61 GLU B CA 1
ATOM 1670 C C . GLU B 1 61 ? 9.375 17.016 -5.059 1 82.44 61 GLU B C 1
ATOM 1672 O O . GLU B 1 61 ? 9.328 17.75 -6.051 1 82.44 61 GLU B O 1
ATOM 1677 N N . ALA B 1 62 ? 9.477 17.453 -3.768 1 78.06 62 ALA B N 1
ATOM 1678 C CA . ALA B 1 62 ? 9.742 18.875 -3.521 1 78.06 62 ALA B CA 1
ATOM 1679 C C . ALA B 1 62 ? 11.242 19.141 -3.453 1 78.06 62 ALA B C 1
ATOM 1681 O O . ALA B 1 62 ? 12.008 18.312 -2.973 1 78.06 62 ALA B O 1
ATOM 1682 N N . GLU B 1 63 ? 11.609 20.297 -3.91 1 75.94 63 GLU B N 1
ATOM 1683 C CA . GLU B 1 63 ? 13.016 20.688 -3.824 1 75.94 63 GLU B CA 1
ATOM 1684 C C . GLU B 1 63 ? 13.414 20.984 -2.381 1 75.94 63 GLU B C 1
ATOM 1686 O O . GLU B 1 63 ? 12.578 21.375 -1.564 1 75.94 63 GLU B O 1
ATOM 1691 N N . GLY B 1 64 ? 14.688 20.719 -2.055 1 78.69 64 GLY B N 1
ATOM 1692 C CA . GLY B 1 64 ? 15.227 21.062 -0.75 1 78.69 64 GLY B CA 1
ATOM 1693 C C . GLY B 1 64 ? 14.68 20.203 0.375 1 78.69 64 GLY B C 1
ATOM 1694 O O . GLY B 1 64 ? 14.5 19 0.212 1 78.69 64 GLY B O 1
ATOM 1695 N N . ASP B 1 65 ? 14.445 20.891 1.539 1 79.38 65 ASP B N 1
ATOM 1696 C CA . ASP B 1 65 ? 14.055 20.203 2.76 1 79.38 65 ASP B CA 1
ATOM 1697 C C . ASP B 1 65 ? 12.539 20.25 2.959 1 79.38 65 ASP B C 1
ATOM 1699 O O . ASP B 1 65 ? 12.062 20.531 4.062 1 79.38 65 ASP B O 1
ATOM 1703 N N . ALA B 1 66 ? 11.867 20.156 1.849 1 76.25 66 ALA B N 1
ATOM 1704 C CA . ALA B 1 66 ? 10.414 20.172 1.931 1 76.25 66 ALA B CA 1
ATOM 1705 C C . ALA B 1 66 ? 9.836 18.781 1.662 1 76.25 66 ALA B C 1
ATOM 1707 O O . ALA B 1 66 ? 10.43 17.984 0.933 1 76.25 66 ALA B O 1
ATOM 1708 N N . ASP B 1 67 ? 8.68 18.484 2.334 1 77.62 67 ASP B N 1
ATOM 1709 C CA . ASP B 1 67 ? 7.969 17.234 2.088 1 77.62 67 ASP B CA 1
ATOM 1710 C C . ASP B 1 67 ? 7.426 17.172 0.662 1 77.62 67 ASP B C 1
ATOM 1712 O O . ASP B 1 67 ? 7.09 18.203 0.081 1 77.62 67 ASP B O 1
ATOM 1716 N N . ALA B 1 68 ? 7.391 15.922 0.034 1 77.94 68 ALA B N 1
ATOM 1717 C CA . ALA B 1 68 ? 6.695 15.734 -1.234 1 77.94 68 ALA B CA 1
ATOM 1718 C C . ALA B 1 68 ? 5.277 16.297 -1.173 1 77.94 68 ALA B C 1
ATOM 1720 O O . ALA B 1 68 ? 4.66 16.328 -0.105 1 77.94 68 ALA B O 1
ATOM 1721 N N . MET B 1 69 ? 4.777 16.797 -2.334 1 76.25 69 MET B N 1
ATOM 1722 C CA . MET B 1 69 ? 3.441 17.375 -2.412 1 76.25 69 MET B CA 1
ATOM 1723 C C . MET B 1 69 ? 2.578 16.641 -3.426 1 76.25 69 MET B C 1
ATOM 1725 O O . MET B 1 69 ? 3.098 15.898 -4.266 1 76.25 69 MET B O 1
ATOM 1729 N N . GLY B 1 70 ? 1.216 16.875 -3.26 1 76.94 70 GLY B N 1
ATOM 1730 C CA . GLY B 1 70 ? 0.262 16.359 -4.23 1 76.94 70 GLY B CA 1
ATOM 1731 C C . GLY B 1 70 ? -0.217 17.422 -5.211 1 76.94 70 GLY B C 1
ATOM 1732 O O . GLY B 1 70 ? -0.455 18.562 -4.828 1 76.94 70 GLY B O 1
ATOM 1733 N N . VAL B 1 71 ? -0.264 17.047 -6.477 1 79.69 71 VAL B N 1
ATOM 1734 C CA . VAL B 1 71 ? -0.871 17.875 -7.516 1 79.69 71 VAL B CA 1
ATOM 1735 C C . VAL B 1 71 ? -1.869 17.047 -8.32 1 79.69 71 VAL B C 1
ATOM 1737 O O . VAL B 1 71 ? -1.663 15.859 -8.531 1 79.69 71 VAL B O 1
ATOM 1740 N N . ILE B 1 72 ? -2.982 17.688 -8.727 1 76.38 72 ILE B N 1
ATOM 1741 C CA . ILE B 1 72 ? -3.924 16.969 -9.57 1 76.38 72 ILE B CA 1
ATOM 1742 C C . ILE B 1 72 ? -3.361 16.844 -10.992 1 76.38 72 ILE B C 1
ATOM 1744 O O . ILE B 1 72 ? -3.105 17.859 -11.648 1 76.38 72 ILE B O 1
ATOM 1748 N N . GLY B 1 73 ? -3.053 15.641 -11.328 1 73.62 73 GLY B N 1
ATOM 1749 C CA . GLY B 1 73 ? -2.582 15.391 -12.68 1 73.62 73 GLY B CA 1
ATOM 1750 C C . GLY B 1 73 ? -3.57 14.602 -13.516 1 73.62 73 GLY B C 1
ATOM 1751 O O . GLY B 1 73 ? -4.777 14.852 -13.461 1 73.62 73 GLY B O 1
ATOM 1752 N N . GLY B 1 74 ? -3.002 13.688 -14.469 1 62.59 74 GLY B N 1
ATOM 1753 C CA . GLY B 1 74 ? -3.84 12.852 -15.312 1 62.59 74 GLY B CA 1
ATOM 1754 C C . GLY B 1 74 ? -4.152 11.508 -14.695 1 62.59 74 GLY B C 1
ATOM 1755 O O . GLY B 1 74 ? -3.342 10.961 -13.938 1 62.59 74 GLY B O 1
ATOM 1756 N N . ASN B 1 75 ? -5.426 11.336 -14.359 1 59.62 75 ASN B N 1
ATOM 1757 C CA . ASN B 1 75 ? -5.75 10.055 -13.734 1 59.62 75 ASN B CA 1
ATOM 1758 C C . ASN B 1 75 ? -6.527 9.148 -14.68 1 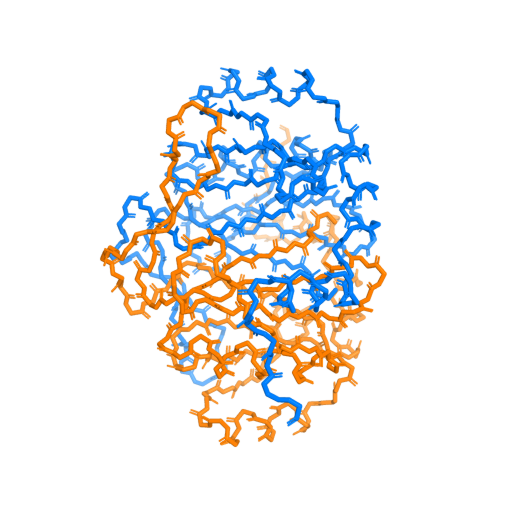59.62 75 ASN B C 1
ATOM 1760 O O . ASN B 1 75 ? -7.555 9.547 -15.234 1 59.62 75 ASN B O 1
ATOM 1764 N N . GLY B 1 76 ? -5.875 8.156 -15.008 1 65.69 76 GLY B N 1
ATOM 1765 C CA . GLY B 1 76 ? -6.676 7.148 -15.68 1 65.69 76 GLY B CA 1
ATOM 1766 C C . GLY B 1 76 ? -7.695 6.488 -14.773 1 65.69 76 GLY B C 1
ATOM 1767 O O . GLY B 1 76 ? -7.691 6.711 -13.562 1 65.69 76 GLY B O 1
ATOM 1768 N N . ALA B 1 77 ? -8.688 5.914 -15.211 1 66.62 77 ALA B N 1
ATOM 1769 C CA . ALA B 1 77 ? -9.797 5.266 -14.516 1 66.62 77 ALA B CA 1
ATOM 1770 C C . ALA B 1 77 ? -9.297 4.121 -13.641 1 66.62 77 ALA B C 1
ATOM 1772 O O . ALA B 1 77 ? -9.938 3.771 -12.641 1 66.62 77 ALA B O 1
ATOM 1773 N N . ARG B 1 78 ? -8.203 3.553 -14 1 76.06 78 ARG B N 1
ATOM 1774 C CA . ARG B 1 78 ? -7.703 2.379 -13.289 1 76.06 78 ARG B CA 1
ATOM 1775 C C . ARG B 1 78 ? -6.238 2.562 -12.898 1 76.06 78 ARG B C 1
ATOM 1777 O O . ARG B 1 78 ? -5.598 3.535 -13.305 1 76.06 78 ARG B O 1
ATOM 1784 N N . SER B 1 79 ? -5.816 1.679 -12.016 1 82.31 79 SER B N 1
ATOM 1785 C CA . SER B 1 79 ? -4.5 1.822 -11.406 1 82.31 79 SER B CA 1
ATOM 1786 C C . SER B 1 79 ? -3.805 0.472 -11.273 1 82.31 79 SER B C 1
ATOM 1788 O O . SER B 1 79 ? -4.465 -0.567 -11.203 1 82.31 79 SER B O 1
ATOM 1790 N N . ALA B 1 80 ? -2.494 0.587 -11.234 1 80.62 80 ALA B N 1
ATOM 1791 C CA . ALA B 1 80 ? -1.694 -0.596 -10.93 1 80.62 80 ALA B CA 1
ATOM 1792 C C . ALA B 1 80 ? -1.785 -0.953 -9.453 1 80.62 80 ALA B C 1
ATOM 1794 O O . ALA B 1 80 ? -1.401 -2.053 -9.047 1 80.62 80 ALA B O 1
ATOM 1795 N N . THR B 1 81 ? -2.221 -0.101 -8.617 1 89.62 81 THR B N 1
ATOM 1796 C CA . THR B 1 81 ? -2.141 -0.248 -7.168 1 89.62 81 THR B CA 1
ATOM 1797 C C . THR B 1 81 ? -3.324 -1.052 -6.637 1 89.62 81 THR B C 1
ATOM 1799 O O . THR B 1 81 ? -4.469 -0.799 -7.016 1 89.62 81 THR B O 1
ATOM 1802 N N . HIS B 1 82 ? -3.08 -2.057 -5.91 1 90.44 82 HIS B N 1
ATOM 1803 C CA . HIS B 1 82 ? -4.062 -2.668 -5.023 1 90.44 82 HIS B CA 1
ATOM 1804 C C . HIS B 1 82 ? -3.447 -3.01 -3.67 1 90.44 82 HIS B C 1
ATOM 1806 O O . HIS B 1 82 ? -2.223 -3.039 -3.531 1 90.44 82 HIS B O 1
ATOM 1812 N N . LEU B 1 83 ? -4.32 -3.145 -2.65 1 95.44 83 LEU B N 1
ATOM 1813 C CA . LEU B 1 83 ? -3.91 -3.504 -1.297 1 95.44 83 LEU B CA 1
ATOM 1814 C C . LEU B 1 83 ? -4.625 -4.766 -0.829 1 95.44 83 LEU B C 1
ATOM 1816 O O . LEU B 1 83 ? -5.801 -4.969 -1.134 1 95.44 83 LEU B O 1
ATOM 1820 N N . ALA B 1 84 ? -3.873 -5.566 -0.162 1 96.19 84 ALA B N 1
ATOM 1821 C CA . ALA B 1 84 ? -4.477 -6.625 0.645 1 96.19 84 ALA B CA 1
ATOM 1822 C C . ALA B 1 84 ? -4.535 -6.227 2.117 1 96.19 84 ALA B C 1
ATOM 1824 O O . ALA B 1 84 ? -3.508 -5.918 2.727 1 96.19 84 ALA B O 1
ATOM 1825 N N . ILE B 1 85 ? -5.746 -6.238 2.676 1 96.12 85 ILE B N 1
ATOM 1826 C CA . ILE B 1 85 ? -5.902 -5.773 4.051 1 96.12 85 ILE B CA 1
ATOM 1827 C C . ILE B 1 85 ? -6.625 -6.832 4.875 1 96.12 85 ILE B C 1
ATOM 1829 O O . ILE B 1 85 ? -7.41 -7.617 4.34 1 96.12 85 ILE B O 1
ATOM 1833 N N . ALA B 1 86 ? -6.355 -6.809 6.156 1 96.25 86 ALA B N 1
ATOM 1834 C CA . ALA B 1 86 ? -7.055 -7.66 7.1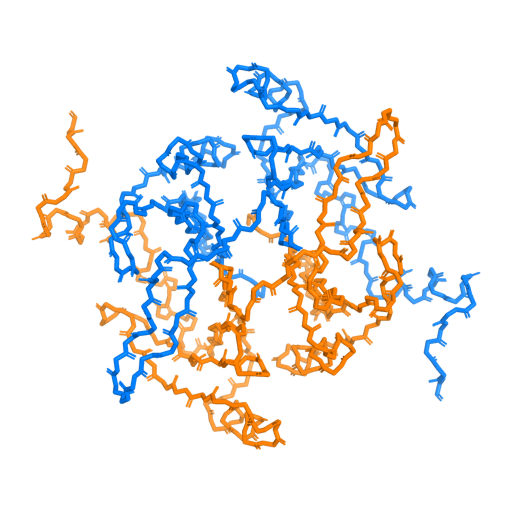17 1 96.25 86 ALA B CA 1
ATOM 1835 C C . ALA B 1 86 ? -8.359 -7.016 7.57 1 96.25 86 ALA B C 1
ATOM 1837 O O . ALA B 1 86 ? -8.5 -5.793 7.547 1 96.25 86 ALA B O 1
ATOM 1838 N N . THR B 1 87 ? -9.336 -7.809 7.922 1 96.12 87 THR B N 1
ATOM 1839 C CA . THR B 1 87 ? -10.516 -7.383 8.664 1 96.12 87 THR B CA 1
ATOM 1840 C C . THR B 1 87 ? -10.891 -8.422 9.719 1 96.12 87 THR B C 1
ATOM 1842 O O . THR B 1 87 ? -10.547 -9.594 9.594 1 96.12 87 THR B O 1
ATOM 1845 N N . ASP B 1 88 ? -11.586 -7.922 10.773 1 96.06 88 ASP B N 1
ATOM 1846 C CA . ASP B 1 88 ? -12.133 -8.844 11.766 1 96.06 88 ASP B CA 1
ATOM 1847 C C . ASP B 1 88 ? -13.555 -9.266 11.406 1 96.06 88 ASP B C 1
ATOM 1849 O O . ASP B 1 88 ? -14.164 -10.086 12.102 1 96.06 88 ASP B O 1
ATOM 1853 N N . LYS B 1 89 ? -14.031 -8.773 10.297 1 95.94 89 LYS B N 1
ATOM 1854 C CA . LYS B 1 89 ? -15.391 -9.078 9.844 1 95.94 89 LYS B CA 1
ATOM 1855 C C . LYS B 1 89 ? -15.43 -10.406 9.102 1 95.94 89 LYS B C 1
ATOM 1857 O O . LYS B 1 89 ? -14.406 -10.883 8.609 1 95.94 89 LYS B O 1
ATOM 1862 N N . GLY B 1 90 ? -16.703 -11.008 9.055 1 96.19 90 GLY B N 1
ATOM 1863 C CA . GLY B 1 90 ? -16.922 -12.188 8.234 1 96.19 90 GLY B CA 1
ATOM 1864 C C . GLY B 1 90 ? -17.25 -11.852 6.789 1 96.19 90 GLY B C 1
ATOM 1865 O O . GLY B 1 90 ? -17.422 -10.688 6.441 1 96.19 90 GLY B O 1
ATOM 1866 N N . VAL B 1 91 ? -17.344 -12.914 6.008 1 97.5 91 VAL B N 1
ATOM 1867 C CA . VAL B 1 91 ? -17.609 -12.781 4.578 1 97.5 91 VAL B CA 1
ATOM 1868 C C . VAL B 1 91 ? -18.922 -12.047 4.359 1 97.5 91 VAL B C 1
ATOM 1870 O O . VAL B 1 91 ? -18.984 -11.086 3.582 1 97.5 91 VAL B O 1
ATOM 1873 N N . GLU B 1 92 ? -19.922 -12.414 5.035 1 97.44 92 GLU B N 1
ATOM 1874 C CA . GLU B 1 92 ? -21.25 -11.836 4.832 1 97.44 92 GLU B CA 1
ATOM 1875 C C . GLU B 1 92 ? -21.266 -10.352 5.184 1 97.44 92 GLU B C 1
ATOM 1877 O O . GLU B 1 92 ? -21.953 -9.562 4.523 1 97.44 92 GLU B O 1
ATOM 1882 N N . GLU B 1 93 ? -20.578 -10.016 6.203 1 96.62 93 GLU B N 1
ATOM 1883 C CA . GLU B 1 93 ? -20.5 -8.609 6.605 1 96.62 93 GLU B CA 1
ATOM 1884 C C . GLU B 1 93 ? -19.812 -7.766 5.539 1 96.62 93 GLU B C 1
ATOM 1886 O O . GLU B 1 93 ? -20.234 -6.641 5.258 1 96.62 93 GLU B O 1
ATOM 1891 N N . VAL B 1 94 ? -18.75 -8.312 5.012 1 97.06 94 VAL B N 1
ATOM 1892 C CA . VAL B 1 94 ? -18.031 -7.578 3.979 1 97.06 94 VAL B CA 1
ATOM 1893 C C . VAL B 1 94 ? -18.891 -7.461 2.725 1 97.06 94 VAL B C 1
ATOM 1895 O O . VAL B 1 94 ? -18.938 -6.398 2.1 1 97.06 94 VAL B O 1
ATOM 1898 N N . LEU B 1 95 ? -19.578 -8.508 2.365 1 96.38 95 LEU B N 1
ATOM 1899 C CA . LEU B 1 95 ? -20.469 -8.477 1.212 1 96.38 95 LEU B CA 1
ATOM 1900 C C . LEU B 1 95 ? -21.594 -7.469 1.42 1 96.38 95 LEU B C 1
ATOM 1902 O O . LEU B 1 95 ? -21.969 -6.746 0.492 1 96.38 95 LEU B O 1
ATOM 1906 N N . ALA B 1 96 ? -22.094 -7.406 2.574 1 96.56 96 ALA B N 1
ATOM 1907 C CA . ALA B 1 96 ? -23.156 -6.453 2.885 1 96.56 96 ALA B CA 1
ATOM 1908 C C . ALA B 1 96 ? -22.656 -5.016 2.781 1 96.56 96 ALA B C 1
ATOM 1910 O O . ALA B 1 96 ? -23.359 -4.137 2.297 1 96.56 96 ALA B O 1
ATOM 1911 N N . LEU B 1 97 ? -21.516 -4.875 3.318 1 95.69 97 LEU B N 1
ATOM 1912 C CA . LEU B 1 97 ? -20.906 -3.555 3.217 1 95.69 97 LEU B CA 1
ATOM 1913 C C . LEU B 1 97 ? -20.734 -3.148 1.757 1 95.69 97 LEU B C 1
ATOM 1915 O O . LEU B 1 97 ? -21.047 -2.016 1.383 1 95.69 97 LEU B O 1
ATOM 1919 N N . ALA B 1 98 ? -20.219 -4.027 0.942 1 95.25 98 ALA B N 1
ATOM 1920 C CA . ALA B 1 98 ? -20.047 -3.748 -0.48 1 95.25 98 ALA B CA 1
ATOM 1921 C C . ALA B 1 98 ? -21.375 -3.42 -1.152 1 95.25 98 ALA B C 1
ATOM 1923 O O . ALA B 1 98 ? -21.453 -2.494 -1.963 1 95.25 98 ALA B O 1
ATOM 1924 N N . LYS B 1 99 ? -22.344 -4.16 -0.882 1 95.19 99 LYS B N 1
ATOM 1925 C CA . LYS B 1 99 ? -23.688 -3.918 -1.42 1 95.19 99 LYS B CA 1
ATOM 1926 C C . LYS B 1 99 ? -24.188 -2.537 -1.018 1 95.19 99 LYS B C 1
ATOM 1928 O O . LYS B 1 99 ? -24.734 -1.801 -1.85 1 95.19 99 LYS B O 1
ATOM 1933 N N . ARG B 1 100 ? -24.016 -2.188 0.223 1 96.5 100 ARG B N 1
ATOM 1934 C CA . ARG B 1 100 ? -24.422 -0.879 0.729 1 96.5 100 ARG B CA 1
ATOM 1935 C C . ARG B 1 100 ? -23.75 0.242 -0.057 1 96.5 100 ARG B C 1
ATOM 1937 O O . ARG B 1 100 ? -24.391 1.256 -0.364 1 96.5 100 ARG B O 1
ATOM 1944 N N . GLU B 1 101 ? -22.516 0.035 -0.274 1 96.31 101 GLU B N 1
ATOM 1945 C CA . GLU B 1 101 ? -21.719 1.058 -0.959 1 96.31 101 GLU B CA 1
ATOM 1946 C C . GLU B 1 101 ? -21.969 1.018 -2.467 1 96.31 101 GLU B C 1
ATOM 1948 O O . GLU B 1 101 ? -21.594 1.951 -3.182 1 96.31 101 GLU B O 1
ATOM 1953 N N . GLY B 1 102 ? -22.547 -0.067 -3.008 1 94.44 102 GLY B N 1
ATOM 1954 C CA . GLY B 1 102 ? -22.688 -0.254 -4.441 1 94.44 102 GLY B CA 1
ATOM 1955 C C . GLY B 1 102 ? -21.375 -0.568 -5.137 1 94.44 102 GLY B C 1
ATOM 1956 O O . GLY B 1 102 ? -21.156 -0.185 -6.289 1 94.44 102 GLY B O 1
ATOM 1957 N N . TRP B 1 103 ? -20.484 -1.076 -4.41 1 94.25 103 TRP B N 1
ATOM 1958 C CA . TRP B 1 103 ? -19.172 -1.432 -4.969 1 94.25 103 TRP B CA 1
ATOM 1959 C C . TRP B 1 103 ? -19.141 -2.908 -5.344 1 94.25 103 TRP B C 1
ATOM 1961 O O . TRP B 1 103 ? -19.562 -3.766 -4.566 1 94.25 103 TRP B O 1
ATOM 1971 N N . PRO B 1 104 ? -18.609 -3.309 -6.57 1 92.62 104 PRO B N 1
ATOM 1972 C CA . PRO B 1 104 ? -18.438 -4.719 -6.922 1 92.62 104 PRO B CA 1
ATOM 1973 C C . PRO B 1 104 ? -17.531 -5.461 -5.934 1 92.62 104 PRO B C 1
ATOM 1975 O O . PRO B 1 104 ? -16.547 -4.902 -5.445 1 92.62 104 PRO B O 1
ATOM 1978 N N . VAL B 1 105 ? -17.984 -6.742 -5.617 1 94.56 105 VAL B N 1
ATOM 1979 C CA . VAL B 1 105 ? -17.188 -7.602 -4.746 1 94.56 105 VAL B CA 1
ATOM 1980 C C . VAL B 1 105 ? -17.375 -9.062 -5.141 1 94.56 105 VAL B C 1
ATOM 1982 O O . VAL B 1 105 ? -18.484 -9.461 -5.535 1 94.56 105 VAL B O 1
ATOM 1985 N N . LYS B 1 106 ? -16.312 -9.82 -5.062 1 93.44 106 LYS B N 1
ATOM 1986 C CA . LYS B 1 106 ? -16.438 -11.258 -5.254 1 93.44 106 LYS B CA 1
ATOM 1987 C C . LYS B 1 106 ? -15.344 -12.008 -4.504 1 93.44 106 LYS B C 1
ATOM 1989 O O . LYS B 1 106 ? -14.25 -11.477 -4.289 1 93.44 106 LYS B O 1
ATOM 1994 N N . TYR B 1 107 ? -15.656 -13.219 -4.152 1 94.69 107 TYR B N 1
ATOM 1995 C CA . TYR B 1 107 ? -14.688 -14.117 -3.541 1 94.69 107 TYR B CA 1
ATOM 1996 C C . TYR B 1 107 ? -13.773 -14.734 -4.594 1 94.69 107 TYR B C 1
ATOM 1998 O O . TYR B 1 107 ? -14.234 -15.125 -5.672 1 94.69 107 TYR B O 1
ATOM 2006 N N . ARG B 1 108 ? -12.508 -14.75 -4.301 1 93.38 108 ARG B N 1
ATOM 2007 C CA . ARG B 1 108 ? -11.516 -15.438 -5.125 1 93.38 108 ARG B CA 1
ATOM 2008 C C . ARG B 1 108 ? -10.555 -16.25 -4.262 1 93.38 108 ARG B C 1
ATOM 2010 O O . ARG B 1 108 ? -10.172 -15.812 -3.172 1 93.38 108 ARG B O 1
ATOM 2017 N N . LYS B 1 109 ? -10.156 -17.359 -4.766 1 92.75 109 LYS B N 1
ATOM 2018 C CA . LYS B 1 109 ? -9.055 -18.141 -4.203 1 92.75 109 LYS B CA 1
ATOM 2019 C C . LYS B 1 109 ? -7.781 -17.953 -5.023 1 92.75 109 LYS B C 1
ATOM 2021 O O . LYS B 1 109 ? -7.68 -18.453 -6.145 1 92.75 109 LYS B O 1
ATOM 2026 N N . ARG B 1 110 ? -6.836 -17.312 -4.473 1 92 110 ARG B N 1
ATOM 2027 C CA . ARG B 1 110 ? -5.602 -17.031 -5.199 1 92 110 ARG B CA 1
ATOM 2028 C C . ARG B 1 110 ? -4.715 -18.281 -5.266 1 92 110 ARG B C 1
ATOM 2030 O O . ARG B 1 110 ? -4.258 -18.766 -4.234 1 92 110 ARG B O 1
ATOM 2037 N N . GLY B 1 111 ? -4.516 -18.766 -6.535 1 84.5 111 GLY B N 1
ATOM 2038 C CA . GLY B 1 111 ? -3.658 -19.922 -6.746 1 84.5 111 GLY B CA 1
ATOM 2039 C C . GLY B 1 111 ? -4.137 -21.156 -6.016 1 84.5 111 GLY B C 1
ATOM 2040 O O . GLY B 1 111 ? -3.359 -22.078 -5.777 1 84.5 111 GLY B O 1
ATOM 2041 N N . GLY B 1 112 ? -5.352 -21.094 -5.586 1 90.31 112 GLY B N 1
ATOM 2042 C CA . GLY B 1 112 ? -5.859 -22.188 -4.777 1 90.31 112 GLY B CA 1
ATOM 2043 C C . GLY B 1 112 ? -5.293 -22.203 -3.369 1 90.31 112 GLY B C 1
ATOM 2044 O O . GLY B 1 112 ? -5.457 -23.188 -2.639 1 90.31 112 GLY B O 1
ATOM 2045 N N . VAL B 1 113 ? -4.672 -21.156 -2.91 1 91.56 113 VAL B N 1
ATOM 2046 C CA . VAL B 1 113 ? -3.873 -21.156 -1.69 1 91.56 113 VAL B CA 1
ATOM 2047 C C . VAL B 1 113 ? -4.59 -20.359 -0.602 1 91.56 113 VAL B C 1
ATOM 2049 O O . VAL B 1 113 ? -4.75 -20.844 0.522 1 91.56 113 VAL B O 1
ATOM 2052 N N . PHE B 1 114 ? -5.066 -19.219 -0.899 1 95.38 114 PHE B N 1
ATOM 2053 C CA . PHE B 1 114 ? -5.758 -18.422 0.108 1 95.38 114 PHE B CA 1
ATOM 2054 C C . PHE B 1 114 ? -6.891 -17.625 -0.52 1 95.38 114 PHE B C 1
ATOM 2056 O O . PHE B 1 114 ? -6.809 -17.219 -1.683 1 95.38 114 PHE B O 1
ATOM 2063 N N . GLY B 1 115 ? -7.914 -17.375 0.279 1 95.38 115 GLY B N 1
ATOM 2064 C CA . GLY B 1 115 ? -9.078 -16.625 -0.16 1 95.38 115 GLY B CA 1
ATOM 2065 C C . GLY B 1 115 ? -8.945 -15.133 0.068 1 95.38 115 GLY B C 1
ATOM 2066 O O . GLY B 1 115 ? -8.234 -14.695 0.975 1 95.38 115 GLY B O 1
ATOM 2067 N N . VAL B 1 116 ? -9.641 -14.367 -0.801 1 96.12 116 VAL B N 1
ATOM 2068 C CA . VAL B 1 116 ? -9.805 -12.93 -0.64 1 96.12 116 VAL B CA 1
ATOM 2069 C C . VAL B 1 116 ? -11.203 -12.516 -1.104 1 96.12 116 VAL B C 1
ATOM 2071 O O . VAL B 1 116 ? -11.836 -13.227 -1.887 1 96.12 116 VAL B O 1
ATOM 2074 N N . LEU B 1 117 ? -11.68 -11.445 -0.551 1 95.06 117 LEU B N 1
ATOM 2075 C CA . LEU B 1 117 ? -12.781 -10.711 -1.166 1 95.06 117 LEU B CA 1
ATOM 2076 C C . LEU B 1 117 ? -12.258 -9.539 -1.995 1 95.06 117 LEU B C 1
ATOM 2078 O O . LEU B 1 117 ? -11.734 -8.57 -1.445 1 95.06 117 LEU B O 1
ATOM 2082 N N . GLU B 1 118 ? -12.344 -9.758 -3.318 1 95.19 118 GLU B N 1
ATOM 2083 C CA . GLU B 1 118 ? -11.93 -8.703 -4.242 1 95.19 118 GLU B CA 1
ATOM 2084 C C . GLU B 1 118 ? -12.961 -7.578 -4.289 1 95.19 118 GLU B C 1
ATOM 2086 O O . GLU B 1 118 ? -13.977 -7.684 -4.977 1 95.19 118 GLU B O 1
ATOM 2091 N N . LEU B 1 119 ? -12.656 -6.469 -3.59 1 93.69 119 LEU B N 1
ATOM 2092 C CA . LEU B 1 119 ? -13.523 -5.301 -3.49 1 93.69 119 LEU B CA 1
ATOM 2093 C C . LEU B 1 119 ? -13.039 -4.184 -4.41 1 93.69 119 LEU B C 1
ATOM 2095 O O . LEU B 1 119 ? -11.883 -3.756 -4.316 1 93.69 119 LEU B O 1
ATOM 2099 N N . TRP B 1 120 ? -13.938 -3.746 -5.285 1 92.25 120 TRP B N 1
ATOM 2100 C CA . TRP B 1 120 ? -13.594 -2.674 -6.211 1 92.25 120 TRP B CA 1
ATOM 2101 C C . TRP B 1 120 ? -14.18 -1.346 -5.75 1 92.25 120 TRP B C 1
ATOM 2103 O O . TRP B 1 120 ? -15.328 -1.022 -6.078 1 92.25 120 TRP B O 1
ATOM 2113 N N . VAL B 1 121 ? -13.32 -0.55 -5.078 1 91.25 121 VAL B N 1
ATOM 2114 C CA . VAL B 1 121 ? -13.703 0.736 -4.5 1 91.25 121 VAL B CA 1
ATOM 2115 C C . VAL B 1 121 ? -14.109 1.699 -5.613 1 91.25 121 VAL B C 1
ATOM 2117 O O . VAL B 1 121 ? -13.32 1.988 -6.516 1 91.25 121 VAL B O 1
ATOM 2120 N N . GLU B 1 122 ? -15.406 2.146 -5.496 1 91.38 122 GLU B N 1
ATOM 2121 C CA . GLU B 1 122 ? -15.992 3.051 -6.484 1 91.38 122 GLU B CA 1
ATOM 2122 C C . GLU B 1 122 ? -15.883 2.475 -7.891 1 91.38 122 GLU B C 1
ATOM 2124 O O . GLU B 1 122 ? -15.812 3.223 -8.867 1 91.38 122 GLU B O 1
ATOM 2129 N N . GLY B 1 123 ? -15.664 1.203 -8 1 86.25 123 GLY B N 1
ATOM 2130 C CA . GLY B 1 123 ? -15.617 0.515 -9.281 1 86.25 123 GLY B CA 1
ATOM 2131 C C . GLY B 1 123 ? -14.266 0.616 -9.961 1 86.25 123 GLY B C 1
ATOM 2132 O O . GLY B 1 123 ? -14.109 0.217 -11.117 1 86.25 123 GLY B O 1
ATOM 2133 N N . SER B 1 124 ? -13.234 1.087 -9.289 1 85 124 SER B N 1
ATOM 2134 C CA . SER B 1 124 ? -12.016 1.405 -10.023 1 85 124 SER B CA 1
ATOM 2135 C C . SER B 1 124 ? -10.781 0.918 -9.281 1 85 124 SER B C 1
ATOM 2137 O O . SER B 1 124 ? -9.844 0.393 -9.891 1 85 124 SER B O 1
ATOM 2139 N N . ARG B 1 125 ? -10.648 1.07 -7.969 1 88.12 125 ARG B N 1
ATOM 2140 C CA . ARG B 1 125 ? -9.5 0.628 -7.18 1 88.12 125 ARG B CA 1
ATOM 2141 C C . ARG B 1 125 ? -9.797 -0.686 -6.469 1 88.12 125 ARG B C 1
ATOM 2143 O O . ARG B 1 125 ? -10.828 -0.816 -5.801 1 88.12 125 ARG B O 1
ATOM 2150 N N . MET B 1 126 ? -8.867 -1.613 -6.609 1 91.5 126 MET B N 1
ATOM 2151 C CA . MET B 1 126 ? -9.109 -2.938 -6.039 1 91.5 126 MET B CA 1
ATOM 2152 C C . MET B 1 126 ? -8.477 -3.057 -4.656 1 91.5 126 MET B C 1
ATOM 2154 O O . MET B 1 126 ? -7.324 -2.662 -4.461 1 91.5 126 MET B O 1
ATOM 2158 N N . ILE B 1 127 ? -9.242 -3.506 -3.652 1 94.88 127 ILE B N 1
ATOM 2159 C CA . ILE B 1 127 ? -8.758 -3.906 -2.334 1 94.88 127 ILE B CA 1
ATOM 2160 C C . ILE B 1 127 ? -9.117 -5.367 -2.076 1 94.88 127 ILE B C 1
ATOM 2162 O O . ILE B 1 127 ? -10.273 -5.766 -2.232 1 94.88 127 ILE B O 1
ATOM 2166 N N . GLU B 1 128 ? -8.117 -6.16 -1.796 1 95.25 128 GLU B N 1
ATOM 2167 C CA . GLU B 1 128 ? -8.359 -7.516 -1.312 1 95.25 128 GLU B CA 1
ATOM 2168 C C . GLU B 1 128 ? -8.594 -7.527 0.197 1 95.25 128 GLU B C 1
ATOM 2170 O O . GLU B 1 128 ? -7.684 -7.227 0.973 1 95.25 128 GLU B O 1
ATOM 2175 N N . VAL B 1 129 ? -9.758 -7.867 0.576 1 96.56 129 VAL B N 1
ATOM 2176 C CA . VAL B 1 129 ? -10.102 -7.934 1.992 1 96.56 129 VAL B CA 1
ATOM 2177 C C . VAL B 1 129 ? -10.008 -9.375 2.482 1 96.56 129 VAL B C 1
ATOM 2179 O O . VAL B 1 129 ? -10.641 -10.273 1.914 1 96.56 129 VAL B O 1
ATOM 2182 N N . LEU B 1 130 ? -9.234 -9.594 3.523 1 98 130 LEU B N 1
ATOM 2183 C CA . LEU B 1 130 ? -9.039 -10.938 4.059 1 98 130 LEU B CA 1
ATOM 2184 C C . LEU B 1 130 ? -9.688 -11.078 5.434 1 98 130 LEU B C 1
ATOM 2186 O O . LEU B 1 130 ? -9.305 -10.383 6.379 1 98 130 LEU B O 1
ATOM 2190 N N . THR B 1 131 ? -10.672 -11.977 5.543 1 97.62 131 THR B N 1
ATOM 2191 C CA . THR B 1 131 ? -11.258 -12.367 6.824 1 97.62 131 THR B CA 1
ATOM 2192 C C . THR B 1 131 ? -10.25 -13.156 7.66 1 97.62 131 THR B C 1
ATOM 2194 O O . THR B 1 131 ? -9.188 -13.523 7.168 1 97.62 131 THR B O 1
ATOM 2197 N N . PRO B 1 132 ? -10.656 -13.414 8.938 1 97.44 132 PRO B N 1
ATOM 2198 C CA . PRO B 1 132 ? -9.703 -14.141 9.781 1 97.44 132 PRO B CA 1
ATOM 2199 C C . PRO B 1 132 ? -9.289 -15.484 9.18 1 97.44 132 PRO B C 1
ATOM 2201 O O . PRO B 1 132 ? -8.109 -15.844 9.219 1 97.44 132 PRO B O 1
ATOM 2204 N N . GLU B 1 133 ? -10.227 -16.219 8.656 1 97.38 133 GLU B N 1
ATOM 2205 C CA . GLU B 1 133 ? -9.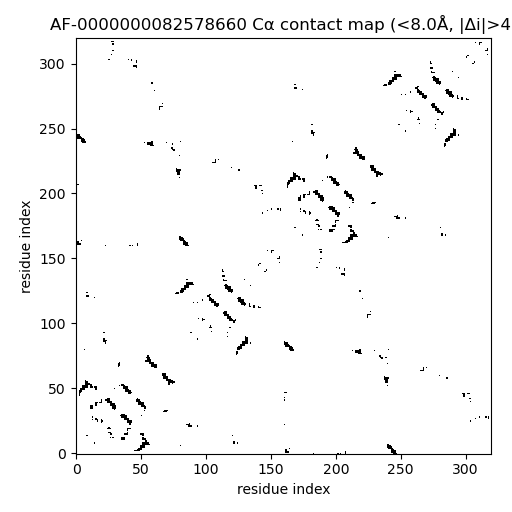898 -17.484 8.016 1 97.38 133 GLU B CA 1
ATOM 2206 C C . GLU B 1 133 ? -8.984 -17.281 6.809 1 97.38 133 GLU B C 1
ATOM 2208 O O . GLU B 1 133 ? -8.008 -18.016 6.637 1 97.38 133 GLU B O 1
ATOM 2213 N N . MET B 1 134 ? -9.258 -16.328 6.047 1 97.31 134 MET B N 1
ATOM 2214 C CA . MET B 1 134 ? -8.461 -16.016 4.867 1 97.31 134 MET B CA 1
ATOM 2215 C C . MET B 1 134 ? -7.059 -15.562 5.262 1 97.31 134 MET B C 1
ATOM 2217 O O . MET B 1 134 ? -6.082 -15.891 4.582 1 97.31 134 MET B O 1
ATOM 2221 N N . GLN B 1 135 ? -6.969 -14.797 6.285 1 97.56 135 GLN B N 1
ATOM 2222 C CA . GLN B 1 135 ? -5.668 -14.375 6.793 1 97.56 135 GLN B CA 1
ATOM 2223 C C . GLN B 1 135 ? -4.805 -15.57 7.172 1 97.56 135 GLN B C 1
ATOM 2225 O O . GLN B 1 135 ? -3.607 -15.602 6.891 1 97.56 135 GLN B O 1
ATOM 2230 N N . ALA B 1 136 ? -5.375 -16.453 7.887 1 97.19 136 ALA B N 1
ATOM 2231 C CA . ALA B 1 136 ? -4.656 -17.656 8.281 1 97.19 136 ALA B CA 1
ATOM 2232 C C . ALA B 1 136 ? -4.148 -18.422 7.062 1 97.19 136 ALA B C 1
ATOM 2234 O O . ALA B 1 136 ? -3.006 -18.875 7.039 1 97.19 136 ALA B O 1
ATOM 2235 N N . GLU B 1 137 ? -4.965 -18.578 6.051 1 96.94 137 GLU B N 1
ATOM 2236 C CA . GLU B 1 137 ? -4.551 -19.219 4.805 1 96.94 137 GLU B CA 1
ATOM 2237 C C . GLU B 1 137 ? -3.396 -18.469 4.156 1 96.94 137 GLU B C 1
ATOM 2239 O O . GLU B 1 137 ? -2.441 -19.078 3.672 1 96.94 137 GLU B O 1
ATOM 2244 N N . TYR B 1 138 ? -3.549 -17.203 4.121 1 96.94 138 TYR B N 1
ATOM 2245 C CA . TYR B 1 138 ? -2.531 -16.328 3.541 1 96.94 138 TYR B CA 1
ATOM 2246 C C . TYR B 1 138 ? -1.18 -16.562 4.207 1 96.94 138 TYR B C 1
ATOM 2248 O O . TYR B 1 138 ? -0.176 -16.781 3.529 1 96.94 138 TYR B O 1
ATOM 2256 N N . ARG B 1 139 ? -1.165 -16.516 5.477 1 96 139 ARG B N 1
ATOM 2257 C CA . ARG B 1 139 ? 0.076 -16.656 6.23 1 96 139 ARG B CA 1
ATOM 2258 C C . ARG B 1 139 ? 0.669 -18.047 6.039 1 96 139 ARG B C 1
ATOM 2260 O O . ARG B 1 139 ? 1.889 -18.203 5.934 1 96 139 ARG B O 1
ATOM 2267 N N . ALA B 1 140 ? -0.161 -19 6.004 1 95.31 140 ALA B N 1
ATOM 2268 C CA . ALA B 1 140 ? 0.305 -20.359 5.828 1 95.31 140 ALA B CA 1
ATOM 2269 C C . ALA B 1 140 ? 0.792 -20.609 4.402 1 95.31 140 ALA B C 1
ATOM 2271 O O . ALA B 1 140 ? 1.707 -21.391 4.176 1 95.31 140 ALA B O 1
ATOM 2272 N N . GLY B 1 141 ? 0.257 -19.922 3.439 1 94.25 141 GLY B N 1
ATOM 2273 C CA . GLY B 1 141 ? 0.442 -20.25 2.033 1 94.25 141 GLY B CA 1
ATOM 2274 C C . GLY B 1 141 ? 1.5 -19.391 1.358 1 94.25 141 GLY B C 1
ATOM 2275 O O . GLY B 1 141 ? 2.227 -19.875 0.486 1 94.25 141 GLY B O 1
ATOM 2276 N N . LEU B 1 142 ? 1.513 -18.156 1.668 1 93.81 142 LEU B N 1
ATOM 2277 C CA . LEU B 1 142 ? 2.41 -17.25 0.95 1 93.81 142 LEU B CA 1
ATOM 2278 C C . LEU B 1 142 ? 3.77 -17.188 1.637 1 93.81 142 LEU B C 1
ATOM 2280 O O . LEU B 1 142 ? 4.16 -16.125 2.131 1 93.81 142 LEU B O 1
ATOM 2284 N N . THR B 1 143 ? 4.473 -18.266 1.616 1 93.56 143 THR B N 1
ATOM 2285 C CA . THR B 1 143 ? 5.855 -18.328 2.07 1 93.56 143 THR B CA 1
ATOM 2286 C C . THR B 1 143 ? 6.816 -18.312 0.884 1 93.56 143 THR B C 1
ATOM 2288 O O . THR B 1 143 ? 6.434 -18.656 -0.236 1 93.56 143 THR B O 1
ATOM 2291 N N . VAL B 1 144 ? 8.047 -17.891 1.218 1 92.75 144 VAL B N 1
ATOM 2292 C CA . VAL B 1 144 ? 9.078 -17.891 0.19 1 92.75 144 VAL B CA 1
ATOM 2293 C C . VAL B 1 144 ? 9.25 -19.297 -0.375 1 92.75 144 VAL B C 1
ATOM 2295 O O . VAL B 1 144 ? 9.344 -19.484 -1.591 1 92.75 144 VAL B O 1
ATOM 2298 N N . GLU B 1 145 ? 9.273 -20.25 0.493 1 92.31 145 GLU B N 1
ATOM 2299 C CA . GLU B 1 145 ? 9.43 -21.641 0.079 1 92.31 145 GLU B CA 1
ATOM 2300 C C . GLU B 1 145 ? 8.289 -22.078 -0.838 1 92.31 145 GLU B C 1
ATOM 2302 O O . GLU B 1 145 ? 8.523 -22.656 -1.898 1 92.31 145 GLU B O 1
ATOM 2307 N N . ASN B 1 146 ? 7.043 -21.812 -0.452 1 92.75 146 ASN B N 1
ATOM 2308 C CA . ASN B 1 146 ? 5.891 -22.188 -1.264 1 92.75 146 ASN B CA 1
ATOM 2309 C C . ASN B 1 146 ? 5.902 -21.484 -2.617 1 92.75 146 ASN B C 1
ATOM 2311 O O . ASN B 1 146 ? 5.547 -22.078 -3.635 1 92.75 146 ASN B O 1
ATOM 2315 N N . TRP B 1 147 ? 6.312 -20.234 -2.682 1 92.25 147 TRP B N 1
ATOM 2316 C CA . TRP B 1 147 ? 6.34 -19.484 -3.934 1 92.25 147 TRP B CA 1
ATOM 2317 C C . TRP B 1 147 ? 7.406 -20.047 -4.875 1 92.25 147 TRP B C 1
ATOM 2319 O O . TRP B 1 147 ? 7.168 -20.188 -6.074 1 92.25 147 TRP B O 1
ATOM 2329 N N . ARG B 1 148 ? 8.555 -20.344 -4.379 1 91.5 148 ARG B N 1
ATOM 2330 C CA . ARG B 1 148 ? 9.586 -20.953 -5.195 1 91.5 148 ARG B CA 1
ATOM 2331 C C . ARG B 1 148 ? 9.102 -22.281 -5.785 1 91.5 148 ARG B C 1
ATOM 2333 O O . ARG B 1 148 ? 9.406 -22.594 -6.934 1 91.5 148 ARG B O 1
ATOM 2340 N N . GLY B 1 149 ? 8.422 -23.031 -4.941 1 90.31 149 GLY B N 1
ATOM 2341 C CA . GLY B 1 149 ? 7.82 -24.266 -5.445 1 90.31 149 GLY B CA 1
ATOM 2342 C C . GLY B 1 149 ? 6.875 -24.031 -6.609 1 90.31 149 GLY B C 1
ATOM 2343 O O . GLY B 1 149 ? 6.918 -24.75 -7.605 1 90.31 149 GLY B O 1
ATOM 2344 N N . PHE B 1 150 ? 6.055 -23.062 -6.41 1 87.25 150 PHE B N 1
ATOM 2345 C CA . PHE B 1 150 ? 5.125 -22.703 -7.473 1 87.25 150 PHE B CA 1
ATOM 2346 C C . PHE B 1 150 ? 5.871 -22.344 -8.75 1 87.25 150 PHE B C 1
ATOM 2348 O O . PHE B 1 150 ? 5.508 -22.797 -9.836 1 87.25 150 PHE B O 1
ATOM 2355 N N . LEU B 1 151 ? 6.898 -21.484 -8.641 1 89.25 151 LEU B N 1
ATOM 2356 C CA . LEU B 1 151 ? 7.668 -21.047 -9.797 1 89.25 151 LEU B CA 1
ATOM 2357 C C . LEU B 1 151 ? 8.359 -22.234 -10.469 1 89.25 151 LEU B C 1
ATOM 2359 O O . LEU B 1 151 ? 8.422 -22.297 -11.695 1 89.25 151 LEU B O 1
ATOM 2363 N N . SER B 1 152 ? 8.914 -23.109 -9.625 1 89.44 152 SER B N 1
ATOM 2364 C CA . SER B 1 152 ? 9.547 -24.312 -10.156 1 89.44 152 SER B CA 1
ATOM 2365 C C . SER B 1 152 ? 8.555 -25.156 -10.953 1 89.44 152 SER B C 1
ATOM 2367 O O . SER B 1 152 ? 8.875 -25.609 -12.055 1 89.44 152 SER B O 1
ATOM 2369 N N . ALA B 1 153 ? 7.383 -25.281 -10.469 1 88.12 153 ALA B N 1
ATOM 2370 C CA . ALA B 1 153 ? 6.348 -26.078 -11.133 1 88.12 153 ALA B CA 1
ATOM 2371 C C . ALA B 1 153 ? 5.91 -25.406 -12.438 1 88.12 153 ALA B C 1
ATOM 2373 O O . ALA B 1 153 ? 5.535 -26.094 -13.398 1 88.12 153 ALA B O 1
ATOM 2374 N N . ALA B 1 154 ? 6.016 -24.156 -12.469 1 84.25 154 ALA B N 1
ATOM 2375 C CA . ALA B 1 154 ? 5.598 -23.391 -13.648 1 84.25 154 ALA B CA 1
ATOM 2376 C C . ALA B 1 154 ? 6.75 -23.25 -14.633 1 84.25 154 ALA B C 1
ATOM 2378 O O . ALA B 1 154 ? 6.594 -22.625 -15.688 1 84.25 154 ALA B O 1
ATOM 2379 N N . GLY B 1 155 ? 7.922 -23.703 -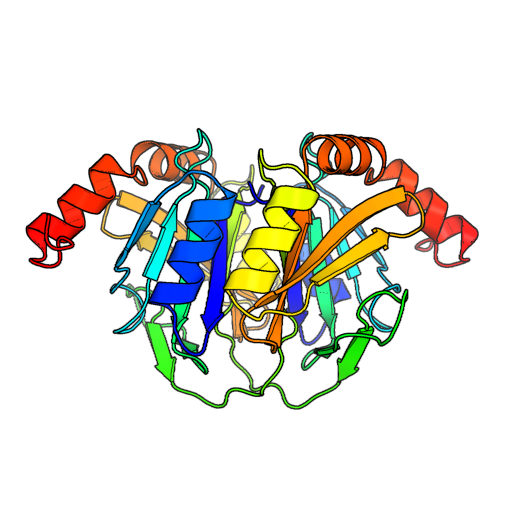14.281 1 83.88 155 GLY B N 1
ATOM 2380 C CA . GLY B 1 155 ? 9.086 -23.609 -15.156 1 83.88 155 GLY B CA 1
ATOM 2381 C C . GLY B 1 155 ? 9.742 -22.25 -15.117 1 83.88 155 GLY B C 1
ATOM 2382 O O . GLY B 1 155 ? 10.352 -21.828 -16.109 1 83.88 155 GLY B O 1
ATOM 2383 N N . MET B 1 156 ? 9.539 -21.5 -14.094 1 81 156 MET B N 1
ATOM 2384 C CA . MET B 1 156 ? 10.031 -20.125 -14.016 1 81 156 MET B CA 1
ATOM 2385 C C . MET B 1 156 ? 11.031 -19.969 -12.875 1 81 156 MET B C 1
ATOM 2387 O O . MET B 1 156 ? 11.352 -18.859 -12.477 1 81 156 MET B O 1
ATOM 2391 N N . ALA B 1 157 ? 11.539 -20.953 -12.391 1 71.94 157 ALA B N 1
ATOM 2392 C CA . ALA B 1 157 ? 12.508 -20.844 -11.305 1 71.94 157 ALA B CA 1
ATOM 2393 C C . ALA B 1 157 ? 13.727 -20.031 -11.734 1 71.94 157 ALA B C 1
ATOM 2395 O O . ALA B 1 157 ? 14.25 -20.219 -12.836 1 71.94 157 ALA B O 1
ATOM 2396 N N . PRO B 1 158 ? 13.906 -18.875 -10.883 1 58.53 158 PRO B N 1
ATOM 2397 C CA . PRO B 1 158 ? 15.117 -18.141 -11.266 1 58.53 158 PRO B CA 1
ATOM 2398 C C . PRO B 1 158 ? 16.359 -19.031 -11.328 1 58.53 158 PRO B C 1
ATOM 2400 O O . PRO B 1 158 ? 16.438 -20.031 -10.617 1 58.53 158 PRO B O 1
ATOM 2403 N N . ALA B 1 159 ? 17.078 -18.938 -12.484 1 49.66 159 ALA B N 1
ATOM 2404 C CA . ALA B 1 159 ? 18.297 -19.719 -12.641 1 49.66 159 ALA B CA 1
ATOM 2405 C C . ALA B 1 159 ? 19.125 -19.719 -11.367 1 49.66 159 ALA B C 1
ATOM 2407 O O . ALA B 1 159 ? 19.25 -18.672 -10.703 1 49.66 159 ALA B O 1
ATOM 2408 N N . ALA B 1 160 ? 19.375 -20.906 -10.703 1 46.09 160 ALA B N 1
ATOM 2409 C CA . ALA B 1 160 ? 20.281 -21.062 -9.57 1 46.09 160 ALA B CA 1
ATOM 2410 C C . ALA B 1 160 ? 21.594 -20.312 -9.82 1 46.09 160 ALA B C 1
ATOM 2412 O O . ALA B 1 160 ? 22.031 -20.188 -10.961 1 46.09 160 ALA B O 1
#

Sequence (320 aa):
MLFHVSIDADDPRHVAEVIAELWGGVALPFPPVIAGSWMAMAGDDRRTTVEVYPRGTELVEAEGDADAMGVIGGNGARSATHLAIATDKGVEEVLALAKREGWPVKYRKRGGVFGVLELWVEGSRMIEVLTPEMQAEYRAGLTVENWRGFLSAAGMAPAAMLFHVSIDADDPRHVAEVIAELWGGVALPFPPVIAGSWMAMAGDDRRTTVEVYPRGTELVEAEGDADAMGVIGGNGARSATHLAIATDKGVEEVLALAKREGWPVKYRKRGGVFGVLELWVEGSRMIEVLTPEMQAEYRAGLTVENWRGFLSAAGMAPAA

Nearest PDB structures (foldseek):
  3g12-assembly1_B  TM=6.803E-01  e=6.573E-04  Bdellovibrio bacteriovorus HD100
  3g12-assembly1_A  TM=6.783E-01  e=1.715E-03  Bdellovibrio bacteriovorus HD100
  2zw7-assembly1_B  TM=6.087E-01  e=1.246E-03  Streptomyces verticillus
  4n04-assembly1_A  TM=6.752E-01  e=4.769E-03  Catenulispora acidiphila DSM 44928
  8qvu-assembly1_E  TM=2.530E-01  e=5.405E-01  Homo sapiens

Organism: NCBI:txid68569

Foldseek 3Di:
DDAEEEDEDQQQQVLLQLVLVQLVFDKDDDPQAHPRKIKRFNPDPSRYIYIYHYPQWDWDDDPDPDDIHTDRHDDDLADPDEEEDEGQDDPVVVVVSLVVQVWDWDWDQDVVQAIWIFTQVVNHYTYTYAHPRRVVSCVVQPDPVNVQVVCVVVVNRDDD/DDAEEEDEDQQQQVLLQLVLVQLVFDKDDDPQAHPRKIKRFNPDPSRYIYIYHYAQWDWDDDPDPDDIHTDRHDHDLADPDEEEDEGQDDPVVVVVSLVVQVWDWDWDQDVVQAIWIFTQHVNHYTYTYAHPRRVVSCVVQPDPVNVLVVCVVVVNRDDD